Protein AF-A0A433QIW5-F1 (afdb_monomer)

Solvent-accessible surface area (backbone atoms only — not comparable to full-atom values): 11122 Å² total; per-residue (Å²): 134,86,59,74,39,80,46,74,48,77,48,78,46,79,40,66,63,69,88,74,60,61,91,51,80,45,69,56,74,77,46,62,89,44,100,64,42,34,32,30,44,41,36,16,70,38,18,78,45,80,97,18,46,68,13,21,13,42,32,43,27,59,38,60,53,83,96,44,62,66,65,42,70,72,28,38,38,36,44,36,34,30,46,78,95,46,76,80,34,78,51,73,50,76,46,61,38,35,87,91,44,29,68,54,72,34,55,67,57,41,57,35,65,61,66,61,74,63,52,56,97,82,50,44,39,32,40,31,42,36,46,32,36,76,41,73,53,83,70,79,80,54,67,71,55,56,52,51,54,52,55,52,73,74,32,78,88,76,62,77,64,73,85,76,85,68,88,51,96,63,97,56,77,76,79,73,88,68,92,61,84,75,80,87,130

Structure (mmCIF, N/CA/C/O backbone):
data_AF-A0A433QIW5-F1
#
_entry.id   AF-A0A433QIW5-F1
#
loop_
_atom_site.group_PDB
_atom_site.id
_atom_site.type_symbol
_atom_site.label_atom_id
_atom_site.label_alt_id
_atom_site.label_comp_id
_atom_site.label_asym_id
_atom_site.label_entity_id
_atom_site.label_seq_id
_atom_site.pdbx_PDB_ins_code
_atom_site.Cartn_x
_atom_site.Cartn_y
_atom_site.Cartn_z
_atom_site.occupancy
_atom_site.B_iso_or_equiv
_atom_site.auth_seq_id
_atom_site.auth_comp_id
_atom_site.auth_asym_id
_atom_site.auth_atom_id
_atom_site.pdbx_PDB_model_num
ATOM 1 N N . MET A 1 1 ? 15.401 11.370 -28.776 1.00 49.78 1 MET A N 1
ATOM 2 C CA . MET A 1 1 ? 14.412 11.552 -27.690 1.00 49.78 1 MET A CA 1
ATOM 3 C C . MET A 1 1 ? 13.787 10.184 -27.435 1.00 49.78 1 MET A C 1
ATOM 5 O O . MET A 1 1 ? 13.302 9.607 -28.396 1.00 49.78 1 MET A O 1
ATOM 9 N N . MET A 1 2 ? 13.901 9.601 -26.232 1.00 61.28 2 MET A N 1
ATOM 10 C CA . MET A 1 2 ? 13.259 8.302 -25.953 1.00 61.28 2 MET A CA 1
ATOM 11 C C . MET A 1 2 ? 11.749 8.503 -25.814 1.00 61.28 2 MET A C 1
ATOM 13 O O . MET A 1 2 ? 11.325 9.414 -25.104 1.00 61.28 2 MET A O 1
ATOM 17 N N . ALA A 1 3 ? 10.951 7.660 -26.466 1.00 77.38 3 ALA A N 1
ATOM 18 C CA . ALA A 1 3 ? 9.509 7.645 -26.261 1.00 77.38 3 ALA A CA 1
ATOM 19 C C . ALA A 1 3 ? 9.191 7.171 -24.830 1.00 77.38 3 ALA A C 1
ATOM 21 O O . ALA A 1 3 ? 9.760 6.188 -24.347 1.00 77.38 3 ALA A O 1
ATOM 22 N N . ILE A 1 4 ? 8.302 7.888 -24.143 1.00 81.31 4 ILE A N 1
ATOM 23 C CA . ILE A 1 4 ? 7.842 7.574 -22.785 1.00 81.31 4 ILE A CA 1
ATOM 24 C C . ILE A 1 4 ? 6.412 7.051 -22.889 1.00 81.31 4 ILE A C 1
ATOM 26 O O . ILE A 1 4 ? 5.586 7.649 -23.574 1.00 81.31 4 ILE A O 1
ATOM 30 N N . GLN A 1 5 ? 6.113 5.967 -22.180 1.00 85.19 5 GLN A N 1
ATOM 31 C CA . GLN A 1 5 ? 4.757 5.446 -22.018 1.00 85.19 5 GLN A CA 1
ATOM 32 C C . GLN A 1 5 ? 4.333 5.510 -20.547 1.00 85.19 5 GLN A C 1
ATOM 34 O O . GLN A 1 5 ? 5.162 5.406 -19.637 1.00 85.19 5 GLN A O 1
ATOM 39 N N . ILE A 1 6 ? 3.032 5.667 -20.312 1.00 88.44 6 ILE A N 1
ATOM 40 C CA . ILE A 1 6 ? 2.439 5.609 -18.974 1.00 88.44 6 ILE A CA 1
ATOM 41 C C . ILE A 1 6 ? 1.957 4.178 -18.743 1.00 88.44 6 ILE A C 1
ATOM 43 O O . ILE A 1 6 ? 1.159 3.656 -19.516 1.00 88.44 6 ILE A O 1
ATOM 47 N N . ALA A 1 7 ? 2.453 3.544 -17.686 1.00 90.12 7 ALA A N 1
ATOM 48 C CA . ALA A 1 7 ? 1.994 2.241 -17.226 1.00 90.12 7 ALA A CA 1
ATOM 49 C C . ALA A 1 7 ? 1.142 2.408 -15.963 1.00 90.12 7 ALA A C 1
ATOM 51 O O . ALA A 1 7 ? 1.412 3.293 -15.149 1.00 90.12 7 ALA A O 1
ATOM 52 N N . SER A 1 8 ? 0.135 1.551 -15.788 1.00 93.50 8 SER A N 1
ATOM 53 C CA . SER A 1 8 ? -0.704 1.514 -14.588 1.00 93.50 8 SER A CA 1
ATOM 54 C C . SER A 1 8 ? -0.915 0.067 -14.160 1.00 93.50 8 SER A C 1
ATOM 56 O O . SER A 1 8 ? -1.343 -0.755 -14.965 1.00 93.50 8 SER A O 1
ATOM 58 N N . ASN A 1 9 ? -0.601 -0.240 -12.904 1.00 94.88 9 ASN A N 1
ATOM 59 C CA . ASN A 1 9 ? -0.777 -1.568 -12.322 1.00 94.88 9 ASN A CA 1
ATOM 60 C C . ASN A 1 9 ? -1.669 -1.474 -11.091 1.00 94.88 9 ASN A C 1
ATOM 62 O O . ASN A 1 9 ? -1.527 -0.541 -10.301 1.00 94.88 9 ASN A O 1
ATOM 66 N N . VAL A 1 10 ? -2.553 -2.453 -10.913 1.00 96.44 10 VAL A N 1
ATOM 67 C CA . VAL A 1 10 ? -3.438 -2.553 -9.750 1.00 96.44 10 VAL A CA 1
ATOM 68 C C . VAL A 1 10 ? -3.044 -3.776 -8.936 1.00 96.44 10 VAL A C 1
ATOM 70 O O . VAL A 1 10 ? -2.899 -4.867 -9.481 1.00 96.44 10 VAL A O 1
ATOM 73 N N . PHE A 1 11 ? -2.892 -3.587 -7.632 1.00 96.94 11 PHE A N 1
ATOM 74 C CA . PHE A 1 11 ? -2.695 -4.652 -6.663 1.00 96.94 11 PHE A CA 1
ATOM 75 C C . PHE A 1 11 ? -3.833 -4.640 -5.649 1.00 96.94 11 PHE A C 1
ATOM 77 O O . PHE A 1 11 ? -4.264 -3.570 -5.218 1.00 96.94 11 PHE A O 1
ATOM 84 N N . GLU A 1 12 ? -4.293 -5.824 -5.256 1.00 96.38 12 GLU A N 1
ATOM 85 C CA . GLU A 1 12 ? -5.358 -6.009 -4.275 1.00 96.38 12 GLU A CA 1
ATOM 86 C C . GLU A 1 12 ? -4.935 -7.029 -3.212 1.00 96.38 12 GLU A C 1
ATOM 88 O O . GLU A 1 12 ? -4.373 -8.082 -3.509 1.00 96.38 12 GLU A O 1
ATOM 93 N N . TRP A 1 13 ? -5.247 -6.717 -1.960 1.00 96.31 13 TRP A N 1
ATOM 94 C CA . TRP A 1 13 ? -4.950 -7.506 -0.779 1.00 96.31 13 TRP A CA 1
ATOM 95 C C . TRP A 1 13 ? -6.222 -7.705 0.040 1.00 96.31 13 TRP A C 1
ATOM 97 O O . TRP A 1 13 ? -6.843 -6.751 0.510 1.00 96.31 13 TRP A O 1
ATOM 107 N N . LYS A 1 14 ? -6.625 -8.967 0.194 1.00 93.56 14 LYS A N 1
ATOM 108 C CA . LYS A 1 14 ? -7.850 -9.345 0.902 1.00 93.56 14 LYS A CA 1
ATOM 109 C C . LYS A 1 14 ? -7.565 -9.555 2.389 1.00 93.56 14 LYS A C 1
ATOM 111 O O . LYS A 1 14 ? -6.764 -10.415 2.748 1.00 93.56 14 LYS A O 1
ATOM 116 N N . LEU A 1 15 ? -8.273 -8.822 3.241 1.00 90.25 15 LEU A N 1
ATOM 117 C CA . LEU A 1 15 ? -8.302 -8.985 4.690 1.00 90.25 15 LEU A CA 1
ATOM 118 C C . LEU A 1 15 ? -9.636 -9.607 5.111 1.00 90.25 15 LEU A C 1
ATOM 120 O O . LEU A 1 15 ? -10.702 -9.013 4.951 1.00 90.25 15 LEU A O 1
ATOM 124 N N . LYS A 1 16 ? -9.570 -10.819 5.659 1.00 87.94 16 LYS A N 1
ATOM 125 C CA . LYS A 1 16 ? -10.724 -11.486 6.275 1.00 87.94 16 LYS A CA 1
ATOM 126 C C . LYS A 1 16 ? -10.897 -11.013 7.716 1.00 87.94 16 LYS A C 1
ATOM 128 O O . LYS A 1 16 ? -9.933 -10.562 8.331 1.00 87.94 16 LYS A O 1
ATOM 133 N N . ASP A 1 17 ? -12.119 -11.134 8.232 1.00 86.38 17 ASP A N 1
ATOM 134 C CA . ASP A 1 17 ? -12.440 -10.875 9.639 1.00 86.38 17 ASP A CA 1
ATOM 135 C C . ASP A 1 17 ? -11.948 -9.502 10.148 1.00 86.38 17 ASP A C 1
ATOM 137 O O . ASP A 1 17 ? -11.370 -9.404 11.229 1.00 86.38 17 ASP A O 1
ATOM 141 N N . PHE A 1 18 ? -12.172 -8.420 9.385 1.00 87.94 18 PHE A N 1
ATOM 142 C CA . PHE A 1 18 ? -11.684 -7.069 9.726 1.00 87.94 18 PHE A CA 1
ATOM 143 C C . PHE A 1 18 ? -12.014 -6.644 11.171 1.00 87.94 18 PHE A C 1
ATOM 145 O O . PHE A 1 18 ? -11.189 -6.034 11.851 1.00 87.94 18 PHE A O 1
ATOM 152 N N . SER A 1 19 ? -13.199 -7.012 11.667 1.00 85.12 19 SER A N 1
ATOM 153 C CA . SER A 1 19 ? -13.649 -6.720 13.033 1.00 85.12 19 SER A CA 1
ATOM 154 C C . SER A 1 19 ? -12.817 -7.397 14.129 1.00 85.12 19 SER A C 1
ATOM 156 O O . SER A 1 19 ? -12.820 -6.909 15.258 1.00 85.12 19 SER A O 1
ATOM 158 N N . LYS A 1 20 ? -12.100 -8.481 13.805 1.00 88.94 20 LYS A N 1
ATOM 159 C CA . LYS A 1 20 ? -11.245 -9.254 14.720 1.00 88.94 20 LYS A CA 1
ATOM 160 C C . LYS A 1 20 ? -9.766 -8.875 14.630 1.00 88.94 20 LYS A C 1
ATOM 162 O O . LYS A 1 20 ? -8.955 -9.458 15.346 1.00 88.94 20 LYS A O 1
ATOM 167 N N . LEU A 1 21 ? -9.388 -7.948 13.746 1.00 90.31 21 LEU A N 1
ATOM 168 C CA . LEU A 1 21 ? -8.004 -7.484 13.686 1.00 90.31 21 LEU A CA 1
ATOM 169 C C . LEU A 1 21 ? -7.622 -6.809 15.006 1.00 90.31 21 LEU A C 1
ATOM 171 O O . LEU A 1 21 ? -8.434 -6.148 15.645 1.00 90.31 21 LEU A O 1
ATOM 175 N N . GLU A 1 22 ? -6.369 -6.972 15.407 1.00 93.25 22 GLU A N 1
ATOM 176 C CA . GLU A 1 22 ? -5.815 -6.383 16.621 1.00 93.25 22 GLU A CA 1
ATOM 177 C C . GLU A 1 22 ? -5.325 -4.951 16.358 1.00 93.25 22 GLU A C 1
ATOM 179 O O . GLU A 1 22 ? -5.123 -4.530 15.214 1.00 93.25 22 GLU A O 1
ATOM 184 N N . LYS A 1 23 ? -5.059 -4.201 17.434 1.00 93.62 23 LYS A N 1
ATOM 185 C CA . LYS A 1 23 ? -4.459 -2.858 17.391 1.00 93.62 23 LYS A CA 1
ATOM 186 C C . LYS A 1 23 ? -2.959 -2.926 17.057 1.00 93.62 23 LYS A C 1
ATOM 188 O O . LYS A 1 23 ? -2.109 -2.572 17.868 1.00 93.62 23 LYS A O 1
ATOM 193 N N . LYS A 1 24 ? -2.627 -3.415 15.859 1.00 94.69 24 LYS A N 1
ATOM 194 C CA . LYS A 1 24 ? -1.257 -3.522 15.332 1.00 94.69 24 LYS A CA 1
ATOM 195 C C . LYS A 1 24 ? -1.213 -3.283 13.816 1.00 94.69 24 LYS A C 1
ATOM 197 O O . LYS A 1 24 ? -2.241 -3.424 13.155 1.00 94.69 24 LYS A O 1
ATOM 202 N N . PRO A 1 25 ? -0.049 -2.922 13.244 1.00 95.81 25 PRO A N 1
ATOM 203 C CA . PRO A 1 25 ? 0.104 -2.835 11.797 1.00 95.81 25 PRO A CA 1
ATOM 204 C C . PRO A 1 25 ? 0.065 -4.208 11.129 1.00 95.81 25 PRO A C 1
ATOM 206 O O . PRO A 1 25 ? 0.677 -5.164 11.606 1.00 95.81 25 PRO A O 1
ATOM 209 N N . TYR A 1 26 ? -0.555 -4.256 9.957 1.00 97.19 26 TYR A N 1
ATOM 210 C CA . TYR A 1 26 ? -0.552 -5.397 9.052 1.00 97.19 26 TYR A CA 1
ATOM 211 C C . TYR A 1 26 ? 0.126 -4.996 7.745 1.00 97.19 26 TYR A C 1
ATOM 213 O O . TYR A 1 26 ? -0.082 -3.890 7.242 1.00 97.19 26 TYR A O 1
ATOM 221 N N . ARG A 1 27 ? 0.936 -5.897 7.187 1.00 97.06 27 ARG A N 1
ATOM 222 C CA . ARG A 1 27 ? 1.623 -5.691 5.908 1.00 97.06 27 ARG A CA 1
ATOM 223 C C . ARG A 1 27 ? 1.199 -6.743 4.900 1.00 97.06 27 ARG A C 1
ATOM 225 O O . ARG A 1 27 ? 1.048 -7.904 5.275 1.00 97.06 27 ARG A O 1
ATOM 232 N N . SER A 1 28 ? 1.020 -6.330 3.650 1.00 97.50 28 SER A N 1
ATOM 233 C CA . SER A 1 28 ? 0.835 -7.275 2.552 1.00 97.50 28 SER A CA 1
ATOM 234 C C . SER A 1 28 ? 2.150 -7.961 2.198 1.00 97.50 28 SER A C 1
ATOM 236 O O . SER A 1 28 ? 3.236 -7.490 2.553 1.00 97.50 28 SER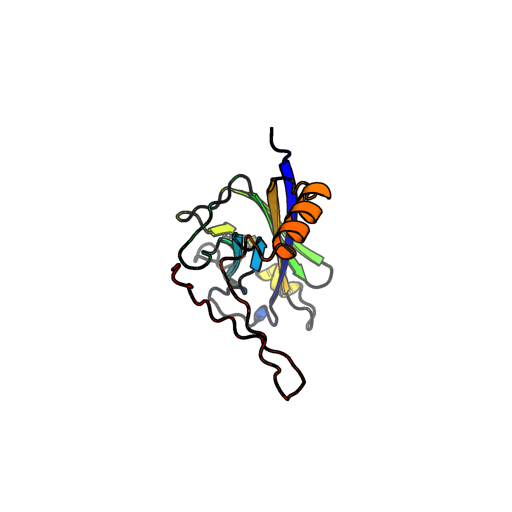 A O 1
ATOM 238 N N . ASP A 1 29 ? 2.041 -9.004 1.382 1.00 95.88 29 ASP A N 1
ATOM 239 C CA . ASP A 1 29 ? 3.171 -9.483 0.599 1.00 95.88 29 ASP A CA 1
ATOM 240 C C . ASP A 1 29 ? 3.707 -8.381 -0.320 1.00 95.88 29 ASP A C 1
ATOM 242 O O . ASP A 1 29 ? 3.033 -7.387 -0.627 1.00 95.88 29 ASP A O 1
ATOM 246 N N . THR A 1 30 ? 4.954 -8.560 -0.742 1.00 95.19 30 THR A N 1
ATOM 247 C CA . THR A 1 30 ? 5.614 -7.636 -1.660 1.00 95.19 30 THR A CA 1
ATOM 248 C C . THR A 1 30 ? 5.167 -7.911 -3.093 1.00 95.19 30 THR A C 1
ATOM 250 O O . THR A 1 30 ? 5.118 -9.061 -3.520 1.00 95.19 30 THR A O 1
ATOM 253 N N . PHE A 1 31 ? 4.886 -6.857 -3.852 1.00 94.56 31 PHE A N 1
ATOM 254 C CA . PHE A 1 31 ? 4.482 -6.935 -5.255 1.00 94.56 31 PHE A CA 1
ATOM 255 C C . PHE A 1 31 ? 5.295 -5.963 -6.109 1.00 94.56 31 PHE A C 1
ATOM 257 O O . PHE A 1 31 ? 5.783 -4.945 -5.622 1.00 94.56 31 PHE A O 1
ATOM 264 N N . GLY A 1 32 ? 5.474 -6.283 -7.389 1.00 90.88 32 GLY A N 1
ATOM 265 C CA . GLY A 1 32 ? 6.305 -5.500 -8.299 1.00 90.88 32 GLY A CA 1
ATOM 266 C C . GLY A 1 32 ? 5.495 -4.809 -9.388 1.00 90.88 32 GLY A C 1
ATOM 267 O O . GLY A 1 32 ? 4.610 -5.419 -9.975 1.00 90.88 32 GLY A O 1
ATOM 268 N N . THR A 1 33 ? 5.832 -3.560 -9.719 1.00 88.06 33 THR A N 1
ATOM 269 C CA . THR A 1 33 ? 5.417 -2.965 -11.010 1.00 88.06 33 THR A CA 1
ATOM 270 C C . THR A 1 33 ? 6.407 -3.286 -12.133 1.00 88.06 33 THR A C 1
ATOM 272 O O . THR A 1 33 ? 6.077 -3.225 -13.311 1.00 88.06 33 THR A O 1
ATOM 275 N N . THR A 1 34 ? 7.634 -3.641 -11.756 1.00 81.12 34 THR A N 1
ATOM 276 C CA . THR A 1 34 ? 8.698 -4.229 -12.586 1.00 81.12 34 THR A CA 1
ATOM 277 C C . THR A 1 34 ? 9.591 -5.049 -11.647 1.00 81.12 34 THR A C 1
ATOM 279 O O . THR A 1 34 ? 9.526 -4.827 -10.437 1.00 81.12 34 THR A O 1
ATOM 282 N N . GLU A 1 35 ? 10.523 -5.850 -12.164 1.00 70.69 35 GLU A N 1
ATOM 283 C CA . GLU A 1 35 ? 11.495 -6.598 -11.340 1.00 70.69 35 GLU A CA 1
ATOM 284 C C . GLU A 1 35 ? 12.294 -5.724 -10.351 1.00 70.69 35 GLU A C 1
ATOM 286 O O . GLU A 1 35 ? 12.728 -6.186 -9.300 1.00 70.69 35 GLU A O 1
ATOM 291 N N . LYS A 1 36 ? 12.478 -4.433 -10.655 1.00 83.06 36 LYS A N 1
ATOM 292 C CA . LYS A 1 36 ? 13.273 -3.502 -9.835 1.00 83.06 36 LYS A CA 1
ATOM 293 C C . LYS A 1 36 ? 12.458 -2.690 -8.819 1.00 83.06 36 LYS A C 1
ATOM 295 O O . LYS A 1 36 ? 13.040 -2.188 -7.861 1.00 83.06 36 LYS A O 1
ATOM 300 N N . HIS A 1 37 ? 11.143 -2.538 -9.010 1.00 88.94 37 HIS A N 1
ATOM 301 C CA . HIS A 1 37 ? 10.293 -1.687 -8.154 1.00 88.94 37 HIS A CA 1
ATOM 302 C C . HIS A 1 37 ? 9.311 -2.542 -7.406 1.00 88.94 37 HIS A C 1
ATOM 304 O O . HIS A 1 37 ? 8.265 -2.911 -7.941 1.00 88.94 37 HIS A O 1
ATOM 310 N N . LEU A 1 38 ? 9.700 -2.831 -6.175 1.00 93.56 38 LEU A N 1
ATOM 311 C CA . LEU A 1 38 ? 8.919 -3.595 -5.238 1.00 93.56 38 LEU A CA 1
ATOM 312 C C . LEU A 1 38 ? 8.142 -2.649 -4.328 1.00 93.56 38 LEU A C 1
ATOM 314 O O . LEU A 1 38 ? 8.615 -1.572 -3.960 1.00 93.56 38 LEU A O 1
ATOM 318 N N . TRP A 1 39 ? 6.949 -3.080 -3.962 1.00 95.75 39 TRP A N 1
ATOM 319 C CA . TRP A 1 39 ? 5.970 -2.335 -3.195 1.00 95.75 39 TRP A CA 1
ATOM 320 C C . TRP A 1 39 ? 5.361 -3.250 -2.142 1.00 95.75 39 TRP A C 1
ATOM 322 O O . TRP A 1 39 ? 5.325 -4.466 -2.305 1.00 95.75 39 TRP A O 1
ATOM 332 N N . GLY A 1 40 ? 4.859 -2.665 -1.068 1.00 97.12 40 GLY A N 1
ATOM 333 C CA . GLY A 1 40 ? 4.032 -3.340 -0.082 1.00 97.12 40 GLY A CA 1
ATOM 334 C C . GLY A 1 40 ? 2.960 -2.393 0.428 1.00 97.12 40 GLY A C 1
ATOM 335 O O . GLY A 1 40 ? 3.113 -1.173 0.373 1.00 97.12 40 GLY A O 1
ATOM 336 N N . LEU A 1 41 ? 1.871 -2.954 0.926 1.00 98.12 41 LEU A N 1
ATOM 337 C CA . LEU A 1 41 ? 0.832 -2.211 1.617 1.00 98.12 41 LEU A CA 1
ATOM 338 C C . LEU A 1 41 ? 1.060 -2.290 3.121 1.00 98.12 41 LEU A C 1
ATOM 340 O O . LEU A 1 41 ? 1.413 -3.348 3.642 1.00 98.12 41 LEU A O 1
ATOM 344 N N . LEU A 1 42 ? 0.817 -1.182 3.814 1.00 97.81 42 LEU A N 1
ATOM 345 C CA . LEU A 1 42 ? 0.856 -1.089 5.266 1.00 97.81 42 LEU A CA 1
ATOM 346 C C . LEU A 1 42 ? -0.474 -0.530 5.767 1.00 97.81 42 LEU A C 1
ATOM 348 O O . LEU A 1 42 ? -0.892 0.562 5.383 1.00 97.81 42 LEU A O 1
ATOM 352 N N . PHE A 1 43 ? -1.133 -1.288 6.633 1.00 97.38 43 PHE A N 1
ATOM 353 C CA . PHE A 1 43 ? -2.470 -0.991 7.117 1.00 97.38 43 PHE A CA 1
ATOM 354 C C . PHE A 1 43 ? -2.528 -1.013 8.642 1.00 97.38 43 PHE A C 1
ATOM 356 O O . PHE A 1 43 ? -2.046 -1.950 9.277 1.00 97.38 43 PHE A O 1
ATOM 363 N N . TYR A 1 44 ? -3.153 0.008 9.222 1.00 97.19 44 TYR A N 1
ATOM 364 C CA . TYR A 1 44 ? -3.410 0.113 10.653 1.00 97.19 44 TYR A CA 1
ATOM 365 C C . TYR A 1 44 ? -4.926 0.131 10.884 1.00 97.19 44 TYR A C 1
ATOM 367 O O . TYR A 1 44 ? -5.560 1.166 10.655 1.00 97.19 44 TYR A O 1
ATOM 375 N N . PRO A 1 45 ? -5.527 -0.974 11.366 1.00 94.94 45 PRO A N 1
ATOM 376 C CA . PRO A 1 45 ? -6.977 -1.071 11.557 1.00 94.94 45 PRO A CA 1
ATOM 377 C C . PRO A 1 45 ? -7.537 -0.136 12.642 1.00 94.94 45 PRO A C 1
ATOM 379 O O . PRO A 1 45 ? -8.748 0.034 12.725 1.00 94.94 45 PRO A O 1
ATOM 382 N N . TYR A 1 46 ? -6.666 0.438 13.474 1.00 95.44 46 TYR A N 1
ATOM 383 C CA . TYR A 1 46 ? -6.978 1.335 14.596 1.00 95.44 46 TYR A CA 1
ATOM 384 C C . TYR A 1 46 ? -6.110 2.602 14.546 1.00 95.44 46 TYR A C 1
ATOM 386 O O . TYR A 1 46 ? -5.718 3.135 15.583 1.00 95.44 46 TYR A O 1
ATOM 394 N N . GLY A 1 47 ? -5.722 3.024 13.343 1.00 95.75 47 GLY A N 1
ATOM 395 C CA . GLY A 1 47 ? -4.860 4.183 13.148 1.00 95.75 47 GLY A CA 1
ATOM 396 C C . GLY A 1 47 ? -3.371 3.931 13.433 1.00 95.75 47 GLY A C 1
ATOM 397 O O . GLY A 1 47 ? -2.989 3.040 14.190 1.00 95.75 47 GLY A O 1
ATOM 398 N N . GLU A 1 48 ? -2.504 4.722 12.803 1.00 94.81 48 GLU A N 1
ATOM 399 C CA . GLU A 1 48 ? -1.047 4.724 13.000 1.00 94.81 48 GLU A CA 1
ATOM 400 C C . GLU A 1 48 ? -0.680 5.316 14.369 1.00 94.81 48 GLU A C 1
ATOM 402 O O . GLU A 1 48 ? 0.280 4.892 15.011 1.00 94.81 48 GLU A O 1
ATOM 407 N N . LYS A 1 49 ? -1.454 6.308 14.817 1.00 92.38 49 LYS A N 1
ATOM 408 C CA . LYS A 1 49 ? -1.241 7.078 16.047 1.00 92.38 49 LYS A CA 1
ATOM 409 C C . LYS A 1 49 ? -2.535 7.207 16.850 1.00 92.38 49 LYS A C 1
ATOM 411 O O . LYS A 1 49 ? -3.623 7.016 16.310 1.00 92.38 49 LYS A O 1
ATOM 416 N N . ALA A 1 50 ? -2.420 7.618 18.115 1.00 83.94 50 ALA A N 1
ATOM 417 C CA . ALA A 1 50 ? -3.566 7.835 19.006 1.00 83.94 50 ALA A CA 1
ATOM 418 C C . ALA A 1 50 ? -4.615 8.802 18.415 1.00 83.94 50 ALA A C 1
ATOM 420 O O . ALA A 1 50 ? -5.808 8.535 18.466 1.00 83.94 50 ALA A O 1
ATOM 421 N N . GLU A 1 51 ? -4.171 9.872 17.749 1.00 89.19 51 GLU A N 1
ATOM 422 C CA . GLU A 1 51 ? -5.035 10.844 17.049 1.00 89.19 51 GLU A CA 1
ATOM 423 C C . GLU A 1 51 ? -5.842 10.252 15.876 1.00 89.19 51 GLU A C 1
ATOM 425 O O . GLU A 1 51 ? -6.752 10.889 15.354 1.00 89.19 51 GLU A O 1
ATOM 430 N N . SER A 1 52 ? -5.514 9.037 15.437 1.00 86.94 52 SER A N 1
ATOM 431 C CA . SER A 1 52 ? -6.181 8.329 14.340 1.00 86.94 52 SER A CA 1
ATOM 432 C C . SER A 1 52 ? -6.957 7.092 14.798 1.00 86.94 52 SER A C 1
ATOM 434 O O . SER A 1 52 ? -7.398 6.329 13.951 1.00 86.94 52 SER A O 1
ATOM 436 N N . GLU A 1 53 ? -7.155 6.885 16.104 1.00 89.19 53 GLU A N 1
ATOM 437 C CA . GLU A 1 53 ? -7.713 5.639 16.660 1.00 89.19 53 GLU A CA 1
ATOM 438 C C . GLU A 1 53 ? -9.140 5.299 16.191 1.00 89.19 53 GLU A C 1
ATOM 440 O O . GLU A 1 53 ? -9.520 4.130 16.107 1.00 89.19 53 GLU A O 1
ATOM 445 N N . THR A 1 54 ? -9.929 6.311 15.831 1.00 92.69 54 THR A N 1
ATOM 446 C CA . THR A 1 54 ? -11.287 6.143 15.287 1.00 92.69 54 THR A CA 1
ATOM 447 C C . THR A 1 54 ? -11.309 5.843 13.785 1.00 92.69 54 THR A C 1
ATOM 449 O O . THR A 1 54 ? -12.350 5.493 13.228 1.00 92.69 54 THR A O 1
ATOM 452 N N . SER A 1 55 ? -10.163 5.959 13.117 1.00 94.81 55 SER A N 1
ATOM 453 C CA . SER A 1 55 ? -9.988 5.772 11.680 1.00 94.81 55 SER A CA 1
ATOM 454 C C . SER A 1 55 ? -9.041 4.609 11.393 1.00 94.81 55 SER A C 1
ATOM 456 O O . SER A 1 55 ? -8.289 4.154 12.251 1.00 94.81 55 SER A O 1
ATOM 458 N N . VAL A 1 56 ? -9.049 4.126 10.156 1.00 95.38 56 VAL A N 1
ATOM 459 C CA . VAL A 1 56 ? -7.964 3.272 9.663 1.00 95.38 56 VAL A CA 1
ATOM 460 C C . VAL A 1 56 ? -6.885 4.133 9.020 1.00 95.38 56 VAL A C 1
ATOM 462 O O . VAL A 1 56 ? -7.193 5.127 8.356 1.00 95.38 56 VAL A O 1
ATOM 465 N N . SER A 1 57 ? -5.621 3.744 9.175 1.00 97.75 57 SER A N 1
ATOM 466 C CA . SER A 1 57 ? -4.529 4.319 8.384 1.00 97.75 57 SER A CA 1
ATOM 467 C C . SER A 1 57 ? -4.101 3.354 7.299 1.00 97.75 57 SER A C 1
ATOM 469 O O . SER A 1 57 ? -4.028 2.144 7.524 1.00 97.75 57 SER A O 1
ATOM 471 N N . TYR A 1 58 ? -3.783 3.892 6.128 1.00 97.75 58 TYR A N 1
ATOM 472 C CA . TYR A 1 58 ? -3.439 3.083 4.974 1.00 97.75 58 TYR A CA 1
ATOM 473 C C . TYR A 1 58 ? -2.334 3.738 4.153 1.00 97.75 58 TYR A C 1
ATOM 475 O O . TYR A 1 58 ? -2.425 4.908 3.774 1.00 97.75 58 TYR A O 1
ATOM 483 N N . PHE A 1 59 ? -1.279 2.968 3.900 1.00 97.75 59 PHE A N 1
ATOM 484 C CA . PHE A 1 59 ? -0.066 3.416 3.241 1.00 97.75 59 PHE A CA 1
ATOM 485 C C . PHE A 1 59 ? 0.404 2.403 2.203 1.00 97.75 59 PHE A C 1
ATOM 487 O O . PHE A 1 59 ? 0.183 1.197 2.322 1.00 97.75 59 PHE A O 1
ATOM 494 N N . ILE A 1 60 ? 1.124 2.917 1.215 1.00 97.56 60 ILE A N 1
ATOM 495 C CA . ILE A 1 60 ? 1.991 2.147 0.335 1.00 97.56 60 ILE A CA 1
ATOM 496 C C . ILE A 1 60 ? 3.446 2.400 0.730 1.00 97.56 60 ILE A C 1
ATOM 498 O O . ILE A 1 60 ? 3.838 3.521 1.062 1.00 97.56 60 ILE A O 1
ATOM 502 N N . GLU A 1 61 ? 4.252 1.350 0.678 1.00 95.94 61 GLU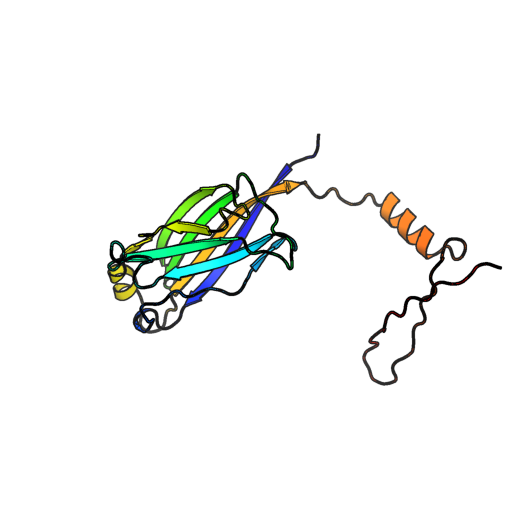 A N 1
ATOM 503 C CA . GLU A 1 61 ? 5.677 1.374 0.966 1.00 95.94 61 GLU A CA 1
ATOM 504 C C . GLU A 1 61 ? 6.454 0.850 -0.246 1.00 95.94 61 GLU A C 1
ATOM 506 O O . GLU A 1 61 ? 6.275 -0.297 -0.647 1.00 95.94 61 GLU A O 1
ATOM 511 N N . GLY A 1 62 ? 7.363 1.644 -0.804 1.00 94.31 62 GLY A N 1
ATOM 512 C CA . GLY A 1 62 ? 8.424 1.138 -1.666 1.00 94.31 62 GLY A CA 1
ATOM 513 C C . GLY A 1 62 ? 9.344 0.205 -0.875 1.00 94.31 62 GLY A C 1
ATOM 514 O O . GLY A 1 62 ? 9.691 0.475 0.280 1.00 94.31 62 GLY A O 1
ATOM 515 N N . LYS A 1 63 ? 9.757 -0.898 -1.493 1.00 92.69 63 LYS A N 1
ATOM 516 C CA . LYS A 1 63 ? 10.630 -1.914 -0.899 1.00 92.69 63 LYS A CA 1
ATOM 517 C C . LYS A 1 63 ? 11.941 -2.004 -1.670 1.00 92.69 63 LYS A C 1
ATOM 519 O O . LYS A 1 63 ? 11.988 -1.810 -2.884 1.00 92.69 63 LYS A O 1
ATOM 524 N N . ALA A 1 64 ? 13.018 -2.292 -0.945 1.00 88.50 64 ALA A N 1
ATOM 525 C CA . ALA A 1 64 ? 14.293 -2.611 -1.568 1.00 88.50 64 ALA A CA 1
ATOM 526 C C . ALA A 1 64 ? 14.210 -3.986 -2.245 1.00 88.50 64 ALA A C 1
ATOM 528 O O . ALA A 1 64 ? 13.569 -4.897 -1.722 1.00 88.50 64 ALA A O 1
ATOM 529 N N . ASN A 1 65 ? 14.878 -4.131 -3.386 1.00 86.38 65 ASN A N 1
ATOM 530 C CA . ASN A 1 65 ? 15.147 -5.424 -3.997 1.00 86.38 65 ASN A CA 1
ATOM 531 C C . ASN A 1 65 ? 16.601 -5.805 -3.672 1.00 86.38 65 ASN A C 1
ATOM 533 O O . ASN A 1 65 ? 17.548 -5.202 -4.190 1.00 86.38 65 ASN A O 1
ATOM 537 N N . GLY A 1 66 ? 16.776 -6.747 -2.741 1.00 84.31 66 GLY A N 1
ATOM 538 C CA . GLY A 1 66 ? 18.077 -7.055 -2.150 1.00 84.31 66 GL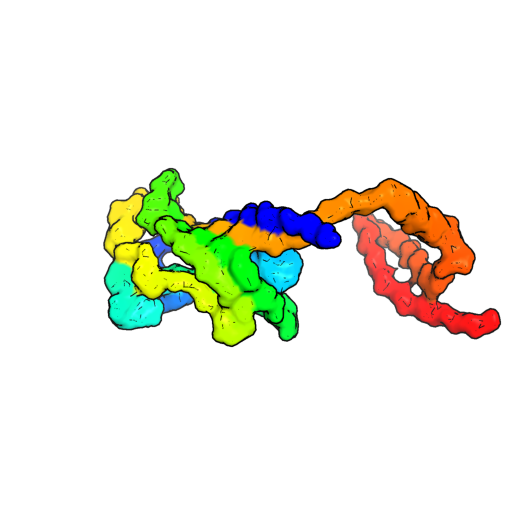Y A CA 1
ATOM 539 C C . GLY A 1 66 ? 18.693 -5.820 -1.485 1.00 84.31 66 GLY A C 1
ATOM 540 O O . GLY A 1 66 ? 18.062 -5.160 -0.660 1.00 84.31 66 GLY A O 1
ATOM 541 N N . ASN A 1 67 ? 19.917 -5.472 -1.883 1.00 85.06 67 ASN A N 1
ATOM 542 C CA . ASN A 1 67 ? 20.646 -4.323 -1.331 1.00 85.06 67 ASN A CA 1
ATOM 543 C C . ASN A 1 67 ? 20.285 -2.979 -1.989 1.00 85.06 67 ASN A C 1
ATOM 545 O O . ASN A 1 67 ? 20.787 -1.934 -1.565 1.00 85.06 67 ASN A O 1
ATOM 549 N N . PHE A 1 68 ? 19.429 -2.979 -3.015 1.00 85.75 68 PHE A N 1
ATOM 550 C CA . PHE A 1 68 ? 19.163 -1.798 -3.830 1.00 85.75 68 PHE A CA 1
ATOM 551 C C . PHE A 1 68 ? 17.736 -1.286 -3.653 1.00 85.75 68 PHE A C 1
ATOM 553 O O . PHE A 1 68 ? 16.761 -2.024 -3.772 1.00 85.75 68 PHE A O 1
ATOM 560 N N . PHE A 1 69 ? 17.614 0.021 -3.423 1.00 88.31 69 PHE A N 1
ATOM 561 C CA . PHE A 1 69 ? 16.343 0.734 -3.481 1.00 88.31 69 PHE A CA 1
ATOM 562 C C . PHE A 1 69 ? 16.350 1.650 -4.699 1.00 88.31 69 PHE A C 1
ATOM 564 O O . PHE A 1 69 ? 17.162 2.572 -4.783 1.00 88.31 69 PHE A O 1
ATOM 571 N N . TRP A 1 70 ? 15.432 1.409 -5.627 1.00 85.50 70 TRP A N 1
ATOM 572 C CA . TRP A 1 70 ? 15.300 2.210 -6.836 1.00 85.50 70 TRP A CA 1
ATOM 573 C C . TRP A 1 70 ? 14.294 3.335 -6.604 1.00 85.50 70 TRP A C 1
ATOM 575 O O . TRP A 1 70 ? 13.093 3.088 -6.502 1.00 85.50 70 TRP A O 1
ATOM 585 N N . SER A 1 71 ? 14.787 4.574 -6.526 1.00 88.06 71 SER A N 1
ATOM 586 C CA . SER A 1 71 ? 13.925 5.751 -6.381 1.00 88.06 71 SER A CA 1
ATOM 587 C C . SER A 1 71 ? 12.968 5.888 -7.562 1.00 88.06 71 SER A C 1
ATOM 589 O O . SER A 1 71 ? 13.325 5.612 -8.710 1.00 88.06 71 SER A O 1
ATOM 591 N N . ARG A 1 72 ? 11.744 6.332 -7.293 1.00 85.38 72 ARG A N 1
ATOM 592 C CA . ARG A 1 72 ? 10.687 6.489 -8.294 1.00 85.38 72 ARG A CA 1
ATOM 593 C C . ARG A 1 72 ? 10.065 7.864 -8.167 1.00 85.38 72 ARG A C 1
ATOM 595 O O . ARG A 1 72 ? 9.444 8.166 -7.157 1.00 85.38 72 ARG A O 1
ATOM 602 N N . GLU A 1 73 ? 10.253 8.683 -9.189 1.00 88.75 73 GLU A N 1
ATOM 603 C CA . GLU A 1 73 ? 9.717 10.040 -9.255 1.00 88.75 73 GLU A CA 1
ATOM 604 C C . GLU A 1 73 ? 8.393 10.066 -10.014 1.00 88.75 73 GLU A C 1
ATOM 606 O O . GLU A 1 73 ? 8.167 9.230 -10.891 1.00 88.75 73 GLU A O 1
ATOM 611 N N . LYS A 1 74 ? 7.547 11.056 -9.703 1.00 88.62 74 LYS A N 1
ATOM 612 C CA . LYS A 1 74 ? 6.293 11.330 -10.428 1.00 88.62 74 LYS A CA 1
ATOM 613 C C . LYS A 1 74 ? 5.380 10.100 -10.527 1.00 88.62 74 LYS A C 1
ATOM 615 O O . LYS A 1 74 ? 4.851 9.789 -11.593 1.00 88.62 74 LYS A O 1
ATOM 620 N N . VAL A 1 75 ? 5.227 9.389 -9.412 1.00 93.31 75 VAL A N 1
ATOM 621 C CA . VAL A 1 75 ? 4.297 8.264 -9.298 1.00 93.31 75 VAL A CA 1
ATOM 622 C C . VAL A 1 75 ? 2.956 8.800 -8.821 1.00 93.31 75 VAL A C 1
ATOM 624 O O . VAL A 1 75 ? 2.892 9.451 -7.777 1.00 93.31 75 VAL A O 1
ATOM 627 N N . GLU A 1 76 ? 1.891 8.503 -9.558 1.00 96.69 76 GLU A N 1
ATOM 628 C CA . GLU A 1 76 ? 0.527 8.671 -9.064 1.00 96.69 76 GLU A CA 1
ATOM 629 C C . GLU A 1 76 ? 0.106 7.366 -8.386 1.00 96.69 76 GLU A C 1
ATOM 631 O O . GLU A 1 76 ? 0.193 6.284 -8.971 1.00 96.69 76 GLU A O 1
ATOM 636 N N . VAL A 1 77 ? -0.348 7.467 -7.142 1.00 97.25 77 VAL A N 1
ATOM 637 C CA . VAL A 1 77 ? -0.880 6.344 -6.378 1.00 97.25 77 VAL A CA 1
ATOM 638 C C . VAL A 1 77 ? -2.334 6.626 -6.044 1.00 97.25 77 VAL A C 1
ATOM 640 O O . VAL A 1 77 ? -2.666 7.674 -5.494 1.00 97.25 77 VAL A O 1
ATOM 643 N N . ARG A 1 78 ? -3.198 5.654 -6.321 1.00 98.00 78 ARG A N 1
ATOM 644 C CA . ARG A 1 78 ? -4.564 5.589 -5.804 1.00 98.00 78 ARG A CA 1
ATOM 645 C C . ARG A 1 78 ? -4.643 4.460 -4.790 1.00 98.00 78 ARG A C 1
ATOM 647 O O . ARG A 1 78 ? -4.453 3.304 -5.159 1.00 98.00 78 ARG A O 1
ATOM 654 N N . LEU A 1 79 ? -4.941 4.787 -3.542 1.00 98.38 79 LEU A N 1
ATOM 655 C CA . LEU A 1 79 ? -5.261 3.813 -2.504 1.00 98.38 79 LEU A CA 1
ATOM 656 C C . LEU A 1 79 ? -6.776 3.700 -2.389 1.00 98.38 79 LEU A C 1
ATOM 658 O O . LEU A 1 79 ? -7.466 4.717 -2.358 1.00 98.38 79 LEU A O 1
ATOM 662 N N . PHE A 1 80 ? -7.292 2.478 -2.312 1.00 97.12 80 PHE A N 1
ATOM 663 C CA . PHE A 1 80 ? -8.723 2.234 -2.184 1.00 97.12 80 PHE A CA 1
ATOM 664 C C . PHE A 1 80 ? -9.036 1.057 -1.261 1.00 97.12 80 PHE A C 1
ATOM 666 O O . PHE A 1 80 ? -8.224 0.152 -1.074 1.00 97.12 80 PHE A O 1
ATOM 673 N N . ILE A 1 81 ? -10.240 1.069 -0.696 1.00 94.75 81 ILE A N 1
ATOM 674 C CA . ILE A 1 81 ? -10.799 -0.019 0.104 1.00 94.75 81 ILE A CA 1
ATOM 675 C C . ILE A 1 81 ? -12.168 -0.378 -0.470 1.00 94.75 81 ILE A C 1
ATOM 677 O O . ILE A 1 81 ? -13.027 0.494 -0.619 1.00 94.75 81 ILE A O 1
ATOM 681 N N . LYS A 1 82 ? -12.379 -1.660 -0.769 1.00 91.94 82 LYS A N 1
ATOM 682 C CA . LYS A 1 82 ? -13.655 -2.217 -1.229 1.00 91.94 82 LYS A CA 1
ATOM 683 C C . LYS A 1 82 ? -14.188 -3.244 -0.234 1.00 91.94 82 LYS A C 1
ATOM 685 O O . LYS A 1 82 ? -13.416 -3.941 0.421 1.00 91.94 82 LYS A O 1
ATOM 690 N N . CYS A 1 83 ? -15.505 -3.371 -0.175 1.00 86.94 83 CYS A N 1
ATOM 691 C CA . CYS A 1 83 ? -16.209 -4.483 0.456 1.00 86.94 83 CYS A CA 1
ATOM 692 C C . CYS A 1 83 ? -17.283 -4.955 -0.526 1.00 86.94 83 CYS A C 1
ATOM 694 O O . CYS A 1 83 ? -18.116 -4.151 -0.955 1.00 86.94 83 CYS A O 1
ATOM 696 N N . GLY A 1 84 ? -17.197 -6.215 -0.954 1.00 82.56 84 GLY A N 1
ATOM 697 C CA . GLY A 1 84 ? -18.013 -6.726 -2.055 1.00 82.56 84 GLY A CA 1
ATOM 698 C C . GLY A 1 84 ? -17.830 -5.889 -3.321 1.00 82.56 84 GLY A C 1
ATOM 699 O O . GLY A 1 84 ? -16.712 -5.688 -3.800 1.00 82.56 84 GLY A O 1
ATOM 700 N N . THR A 1 85 ? -18.932 -5.363 -3.852 1.00 81.62 85 THR A N 1
ATOM 701 C CA . THR A 1 85 ? -18.941 -4.492 -5.041 1.00 81.62 85 THR A CA 1
ATOM 702 C C . THR A 1 85 ? -18.813 -3.002 -4.716 1.00 81.62 85 THR A C 1
ATOM 704 O O . THR A 1 85 ? -18.712 -2.183 -5.630 1.00 81.62 85 THR A O 1
ATOM 707 N N . SER A 1 86 ? -18.826 -2.630 -3.433 1.00 84.69 86 SER A N 1
ATOM 708 C CA . SER A 1 86 ? -18.845 -1.235 -2.989 1.00 84.69 86 SER A CA 1
ATOM 709 C C . SER A 1 86 ? -17.440 -0.731 -2.661 1.00 84.69 86 SER A C 1
ATOM 711 O O . SER A 1 86 ? -16.693 -1.376 -1.925 1.00 84.69 86 SER A O 1
ATOM 713 N N . THR A 1 87 ? -17.094 0.461 -3.150 1.00 90.12 87 THR A N 1
ATOM 714 C CA . THR A 1 87 ? -15.880 1.187 -2.743 1.00 90.12 87 THR A CA 1
ATOM 715 C C . THR A 1 87 ? -16.207 2.057 -1.534 1.00 90.12 87 THR A C 1
ATOM 717 O O . THR A 1 87 ? -17.107 2.889 -1.606 1.00 90.12 87 THR A O 1
ATOM 720 N N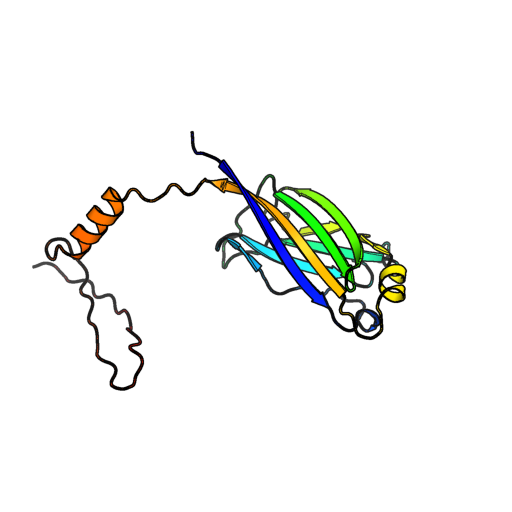 . ILE A 1 88 ? -15.493 1.854 -0.427 1.00 87.69 88 ILE A N 1
ATOM 721 C CA . ILE A 1 88 ? -15.721 2.560 0.845 1.00 87.69 88 ILE A CA 1
ATOM 722 C C . ILE A 1 88 ? -14.778 3.756 0.977 1.00 87.69 88 ILE A C 1
ATOM 724 O O . ILE A 1 88 ? -15.185 4.816 1.435 1.00 87.69 88 ILE A O 1
ATOM 728 N N . GLY A 1 89 ? -13.530 3.603 0.532 1.00 90.62 89 GLY A N 1
ATOM 729 C CA . GLY A 1 89 ? -12.551 4.684 0.514 1.00 90.62 89 GLY A CA 1
ATOM 730 C C . GLY A 1 89 ? -11.743 4.660 -0.772 1.00 90.62 89 GLY A C 1
ATOM 731 O O . GLY A 1 89 ? -11.413 3.588 -1.278 1.00 90.62 89 GLY A O 1
ATOM 732 N N . ASP A 1 90 ? -11.438 5.839 -1.300 1.00 96.12 90 ASP A N 1
ATOM 733 C CA . ASP A 1 90 ? -10.712 6.018 -2.553 1.00 96.12 90 ASP A CA 1
ATOM 734 C C . ASP A 1 90 ? -10.019 7.377 -2.543 1.00 96.12 90 ASP A C 1
ATOM 736 O O . ASP A 1 90 ? -10.673 8.415 -2.593 1.00 96.12 90 ASP A O 1
ATOM 740 N N . ASN A 1 91 ? -8.693 7.368 -2.444 1.00 97.31 91 ASN A N 1
ATOM 741 C CA . ASN A 1 91 ? -7.904 8.588 -2.419 1.00 97.31 91 ASN A CA 1
ATOM 742 C C . ASN A 1 91 ? -6.681 8.466 -3.322 1.00 97.31 91 ASN A C 1
ATOM 744 O O . ASN A 1 91 ? -6.029 7.421 -3.392 1.00 97.31 91 ASN A O 1
ATOM 748 N N . LYS A 1 92 ? -6.348 9.575 -3.983 1.00 97.06 92 LYS A N 1
ATOM 749 C CA . LYS A 1 92 ? -5.221 9.684 -4.909 1.00 97.06 92 LYS A CA 1
ATOM 750 C C . LYS A 1 92 ? -4.208 10.708 -4.431 1.00 97.06 92 LYS A C 1
ATOM 752 O O . LYS A 1 92 ? -4.578 11.761 -3.917 1.00 97.06 92 LYS A O 1
ATOM 757 N N . PHE A 1 93 ? -2.937 10.427 -4.677 1.00 96.38 93 PHE A N 1
ATOM 758 C CA . PHE A 1 93 ? -1.848 11.367 -4.454 1.00 96.38 93 PHE A CA 1
ATOM 759 C C . PHE A 1 93 ? -0.706 11.145 -5.441 1.00 96.38 93 PHE A C 1
ATOM 761 O O . PHE A 1 93 ? -0.507 10.053 -5.967 1.00 96.38 93 PHE A O 1
ATOM 768 N N . ASN A 1 94 ? 0.070 12.204 -5.657 1.00 95.50 94 ASN A N 1
ATOM 769 C CA . ASN A 1 94 ? 1.301 12.167 -6.432 1.00 95.50 94 ASN A CA 1
ATOM 770 C C . ASN A 1 94 ? 2.492 12.235 -5.485 1.00 95.50 94 ASN A C 1
ATOM 772 O O . ASN A 1 94 ? 2.506 13.050 -4.560 1.00 95.50 9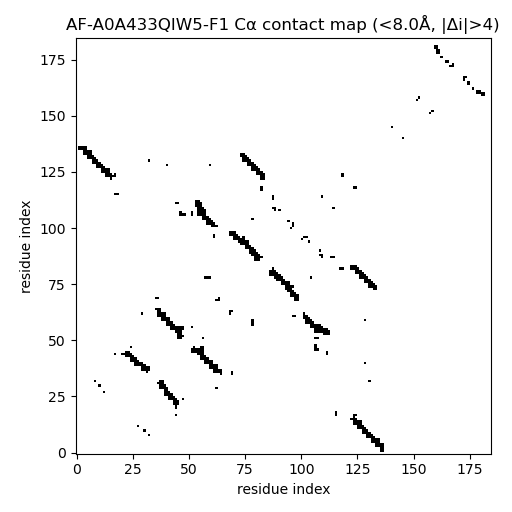4 ASN A O 1
ATOM 776 N N . CYS A 1 95 ? 3.502 11.403 -5.710 1.00 92.62 95 CYS A N 1
ATOM 777 C CA . CYS A 1 95 ? 4.689 11.409 -4.869 1.00 92.62 95 CYS A CA 1
ATOM 778 C C . CYS A 1 95 ? 5.939 10.887 -5.574 1.00 92.62 95 CYS A C 1
ATOM 780 O O . CYS A 1 95 ? 5.893 10.218 -6.609 1.00 92.62 95 CYS A O 1
ATOM 782 N N . THR A 1 96 ? 7.071 11.172 -4.937 1.00 92.50 96 THR A N 1
ATOM 783 C CA . THR A 1 96 ? 8.357 10.550 -5.223 1.00 92.50 96 THR A CA 1
ATOM 784 C C . THR A 1 96 ? 8.709 9.613 -4.074 1.00 92.50 96 THR A C 1
ATOM 786 O O . THR A 1 96 ? 8.673 10.015 -2.913 1.00 92.50 96 THR A O 1
ATOM 789 N N . PHE A 1 97 ? 9.065 8.375 -4.400 1.00 91.81 97 PHE A N 1
ATOM 790 C CA . PHE A 1 97 ? 9.573 7.392 -3.453 1.00 91.81 97 PHE A CA 1
ATOM 791 C C . PHE A 1 97 ? 11.093 7.380 -3.502 1.00 91.81 97 PHE A C 1
ATOM 793 O O . PHE A 1 97 ? 11.692 7.136 -4.550 1.00 91.81 97 PHE A O 1
ATOM 800 N N . THR A 1 98 ? 11.724 7.615 -2.358 1.00 92.19 98 THR A N 1
ATOM 801 C CA . THR A 1 98 ? 13.179 7.514 -2.192 1.00 92.19 98 THR A CA 1
ATOM 802 C C . THR A 1 98 ? 13.496 6.555 -1.054 1.00 92.19 98 THR A C 1
ATOM 804 O O . THR A 1 98 ? 12.617 6.189 -0.280 1.00 92.19 98 THR A O 1
ATOM 807 N N . LYS A 1 99 ? 14.767 6.174 -0.890 1.00 87.81 99 LYS A N 1
ATOM 808 C CA . LYS A 1 99 ? 15.174 5.324 0.241 1.00 87.81 99 LYS A CA 1
ATOM 809 C C . LYS A 1 99 ? 14.819 5.940 1.606 1.00 87.81 99 LYS A C 1
ATOM 811 O O . LYS A 1 99 ? 14.521 5.203 2.538 1.00 87.81 99 LYS A O 1
ATOM 816 N N . LYS A 1 100 ? 14.867 7.273 1.728 1.00 87.62 100 LYS A N 1
ATOM 817 C CA . LYS A 1 100 ? 14.507 7.999 2.961 1.00 87.62 100 LYS A CA 1
ATOM 818 C C . LYS A 1 100 ? 12.995 8.150 3.123 1.00 87.62 100 LYS A C 1
ATOM 820 O O . LYS A 1 100 ? 12.498 8.199 4.239 1.00 87.62 100 LYS A O 1
ATOM 825 N N . GLU A 1 101 ? 12.283 8.224 2.005 1.00 88.44 101 GLU A N 1
ATOM 826 C CA . GLU A 1 101 ? 10.843 8.453 1.942 1.00 88.44 101 GLU A CA 1
ATOM 827 C C . GLU A 1 101 ? 10.180 7.310 1.177 1.00 88.44 101 GLU A C 1
ATOM 829 O O . GLU A 1 101 ? 9.673 7.476 0.066 1.00 88.44 101 GLU A O 1
ATOM 834 N N . SER A 1 102 ? 10.263 6.114 1.753 1.00 90.75 102 SER A N 1
ATOM 835 C CA . SER A 1 102 ? 9.756 4.902 1.120 1.00 90.75 102 SER A CA 1
ATOM 836 C C . SER A 1 102 ? 8.266 4.686 1.374 1.00 90.75 102 SER A C 1
ATOM 838 O O . SER A 1 102 ? 7.652 3.945 0.624 1.00 90.75 102 SER A O 1
ATOM 840 N N . GLY A 1 103 ? 7.662 5.329 2.379 1.00 93.81 103 GLY A N 1
ATOM 841 C CA . GLY A 1 103 ? 6.247 5.173 2.732 1.00 93.81 103 GLY A CA 1
ATOM 842 C C . GLY A 1 103 ? 5.422 6.440 2.506 1.00 93.81 103 GLY A C 1
ATOM 843 O O . GLY A 1 103 ? 5.824 7.527 2.932 1.00 93.81 103 GLY A O 1
ATOM 844 N N . ARG A 1 104 ? 4.253 6.308 1.867 1.00 96.38 104 ARG A N 1
ATOM 845 C CA . ARG A 1 104 ? 3.278 7.395 1.654 1.00 96.38 104 ARG A CA 1
ATOM 846 C C . ARG A 1 104 ? 1.843 6.876 1.755 1.00 96.38 104 ARG A C 1
ATOM 848 O O . ARG A 1 104 ? 1.565 5.732 1.414 1.00 96.38 104 ARG A O 1
ATOM 855 N N . GLY A 1 105 ? 0.931 7.712 2.240 1.00 96.50 105 GLY A N 1
ATOM 856 C CA . GLY A 1 105 ? -0.465 7.340 2.463 1.00 96.50 105 GLY A CA 1
ATOM 857 C C . GLY A 1 105 ? -1.160 8.267 3.449 1.00 96.50 105 GLY A C 1
ATOM 858 O O . GLY A 1 105 ? -0.731 9.405 3.645 1.00 96.50 105 GLY A O 1
ATOM 859 N N . TYR A 1 106 ? -2.216 7.767 4.082 1.00 96.56 106 TYR A N 1
ATOM 860 C CA . TYR A 1 106 ? -3.113 8.559 4.916 1.00 96.56 106 TYR A CA 1
ATOM 861 C C . TYR A 1 106 ? -3.201 7.981 6.325 1.00 96.56 106 TYR A C 1
ATOM 863 O O . TYR A 1 106 ? -3.538 6.811 6.514 1.00 96.56 106 TYR A O 1
ATOM 871 N N . ARG A 1 107 ? -2.965 8.833 7.327 1.00 95.81 107 ARG A N 1
ATOM 872 C CA . ARG A 1 107 ? -3.167 8.493 8.746 1.00 95.81 107 ARG A CA 1
ATOM 873 C C . ARG A 1 107 ? -4.640 8.316 9.103 1.00 95.81 107 ARG A C 1
ATOM 875 O O . ARG A 1 107 ? -4.967 7.518 9.967 1.00 95.81 107 ARG A O 1
ATOM 882 N N . GLN A 1 108 ? -5.529 9.033 8.434 1.00 95.88 108 GLN A N 1
ATOM 883 C CA . GLN A 1 108 ? -6.972 8.911 8.608 1.00 95.88 108 GLN A CA 1
ATOM 884 C C . GLN A 1 108 ? -7.576 8.687 7.221 1.00 95.88 108 GLN A C 1
ATOM 886 O O . GLN A 1 108 ? -7.996 9.627 6.559 1.00 95.88 108 GLN A O 1
ATOM 891 N N . PHE A 1 109 ? -7.495 7.449 6.728 1.00 96.00 109 PHE A N 1
ATOM 892 C CA . PHE A 1 109 ? -7.925 7.107 5.370 1.00 96.00 109 PHE A CA 1
ATOM 893 C C . PHE A 1 109 ? -9.449 6.984 5.261 1.00 96.00 109 PHE A C 1
ATOM 895 O O . PHE A 1 109 ? -10.045 7.488 4.316 1.00 96.00 109 PHE A O 1
ATOM 902 N N . SER A 1 110 ? -10.067 6.299 6.224 1.00 93.69 110 SER A N 1
ATOM 903 C CA . SER A 1 110 ? -11.516 6.080 6.306 1.00 93.69 110 SER A CA 1
ATOM 904 C C . SER A 1 110 ? -11.908 5.883 7.763 1.00 93.69 110 SER A C 1
ATOM 906 O O . SER A 1 110 ? -11.096 5.401 8.562 1.00 93.69 110 SER A O 1
ATOM 908 N N . GLN A 1 111 ? -13.152 6.207 8.116 1.00 93.25 111 GLN A N 1
ATOM 909 C CA . GLN A 1 111 ? -13.645 5.935 9.462 1.00 93.25 111 GLN A CA 1
ATOM 910 C C . GLN A 1 111 ? -13.728 4.429 9.700 1.00 93.25 111 GLN A C 1
ATOM 912 O O . GLN A 1 111 ? -14.244 3.671 8.877 1.00 93.25 111 GLN A O 1
ATOM 917 N N . ARG A 1 112 ? -13.240 3.980 10.858 1.00 91.38 112 ARG A N 1
ATOM 918 C CA . ARG A 1 112 ? -13.241 2.555 11.199 1.00 91.38 112 ARG A CA 1
ATOM 919 C C . ARG A 1 112 ? -14.670 2.026 11.346 1.00 91.38 112 ARG A C 1
ATOM 921 O O . ARG A 1 112 ? -14.954 0.913 10.922 1.00 91.38 112 ARG A O 1
ATOM 928 N N . ALA A 1 113 ? -15.572 2.831 11.909 1.00 89.06 113 ALA A N 1
ATOM 929 C CA . ALA A 1 113 ? -16.975 2.464 12.108 1.00 89.06 113 ALA A CA 1
ATOM 930 C C . ALA A 1 113 ? -17.709 2.161 10.788 1.00 89.06 113 ALA A C 1
ATOM 932 O O . ALA A 1 113 ? -18.496 1.220 10.732 1.00 89.06 113 ALA A O 1
ATOM 933 N N . GLU A 1 114 ? -17.409 2.899 9.714 1.00 86.75 114 GLU A N 1
ATOM 934 C CA . GLU A 1 114 ? -17.979 2.663 8.379 1.00 86.75 114 GLU A CA 1
ATOM 935 C C . GLU A 1 114 ? -17.533 1.316 7.802 1.00 86.75 114 GLU A C 1
ATOM 937 O O . GLU A 1 114 ? -18.317 0.607 7.179 1.00 86.75 114 GLU A O 1
ATOM 942 N N . LEU A 1 115 ? -16.289 0.917 8.065 1.00 85.69 115 LEU A N 1
ATOM 943 C CA . LEU A 1 115 ? -15.747 -0.368 7.622 1.00 85.69 115 LEU A CA 1
ATOM 944 C C . LEU A 1 115 ? -16.285 -1.561 8.423 1.00 85.69 115 LEU A C 1
ATOM 946 O O . LEU A 1 115 ? -16.159 -2.691 7.966 1.00 85.69 115 LEU A O 1
ATOM 950 N N . ILE A 1 116 ? -16.869 -1.333 9.604 1.00 83.75 116 ILE A N 1
ATOM 951 C CA . ILE A 1 116 ? -17.492 -2.375 10.443 1.00 83.75 116 ILE A CA 1
ATOM 952 C C . ILE A 1 116 ? -18.989 -2.500 10.175 1.00 83.75 116 ILE A C 1
ATOM 954 O O . ILE A 1 116 ? -19.544 -3.574 10.372 1.00 83.75 116 ILE A O 1
ATOM 958 N N . SER A 1 117 ? -19.652 -1.423 9.751 1.00 79.06 117 SER A N 1
ATOM 959 C CA . SER A 1 117 ? -21.090 -1.437 9.461 1.00 79.06 117 SER A CA 1
ATOM 960 C C . SER A 1 117 ? -21.425 -1.957 8.060 1.00 79.06 117 SER A C 1
ATOM 962 O O . SER A 1 117 ? -22.561 -2.347 7.808 1.00 79.06 117 SER A O 1
ATOM 964 N N . LYS A 1 118 ? -20.446 -1.957 7.148 1.00 70.19 118 LYS A N 1
ATOM 965 C CA . LYS A 1 118 ? -20.568 -2.413 5.754 1.00 70.19 118 LYS A CA 1
ATOM 966 C C . LYS A 1 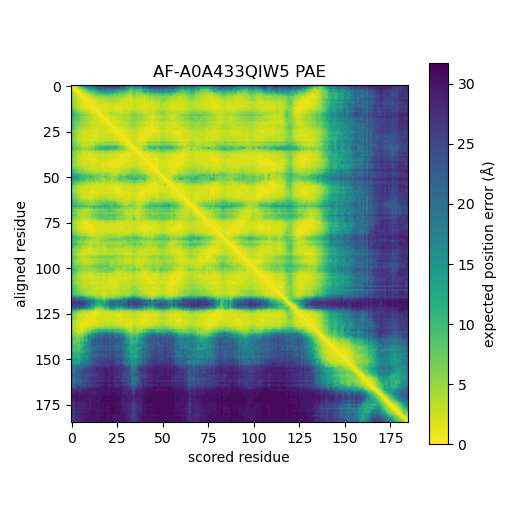118 ? -20.309 -3.901 5.452 1.00 70.19 118 LYS A C 1
ATOM 968 O O . LYS A 1 118 ? -20.850 -4.345 4.441 1.00 70.19 118 LYS A O 1
ATOM 973 N N . PRO A 1 119 ? -19.508 -4.671 6.211 1.00 62.69 119 PRO A N 1
ATOM 974 C CA . PRO A 1 119 ? -19.262 -6.060 5.886 1.00 62.69 119 PRO A CA 1
ATOM 975 C C . PRO A 1 119 ? -20.531 -6.866 6.156 1.00 62.69 119 PRO A C 1
ATOM 977 O O . PRO A 1 119 ? -20.940 -7.058 7.301 1.00 62.69 119 PRO A O 1
ATOM 980 N N . ASN A 1 120 ? -21.144 -7.360 5.078 1.00 57.25 120 ASN A N 1
ATOM 981 C CA . ASN A 1 120 ? -21.958 -8.563 5.161 1.00 57.25 120 ASN A CA 1
ATOM 982 C C . ASN A 1 120 ? -21.061 -9.693 5.679 1.00 57.25 120 ASN A C 1
ATOM 984 O O . ASN A 1 120 ? -19.875 -9.737 5.356 1.00 57.25 120 ASN A O 1
ATOM 988 N N . VAL A 1 121 ? -21.634 -10.583 6.484 1.00 53.03 121 VAL A N 1
ATOM 989 C CA . VAL A 1 121 ? -20.951 -11.543 7.375 1.00 53.03 121 VAL A CA 1
ATOM 990 C C . VAL A 1 121 ? -19.889 -12.436 6.688 1.00 53.03 121 VAL A C 1
ATOM 992 O O . VAL A 1 121 ? -19.037 -12.979 7.384 1.00 53.03 121 VAL A O 1
ATOM 995 N N . ASP A 1 122 ? -19.843 -12.488 5.350 1.00 57.25 122 ASP A N 1
ATOM 996 C CA . ASP A 1 122 ? -18.896 -13.287 4.555 1.00 57.25 122 ASP A CA 1
ATOM 997 C C . ASP A 1 122 ? -17.968 -12.496 3.601 1.00 57.25 122 ASP A C 1
ATOM 999 O O . ASP A 1 122 ? -17.102 -13.088 2.949 1.00 57.25 122 ASP A O 1
ATOM 1003 N N . GLU A 1 123 ? -18.097 -11.169 3.485 1.00 69.50 123 GLU A N 1
ATOM 1004 C CA . GLU A 1 123 ? -17.302 -10.396 2.520 1.00 69.50 123 GLU A CA 1
ATOM 1005 C C . GLU A 1 123 ? -15.992 -9.874 3.126 1.00 69.50 123 GLU A C 1
ATOM 1007 O O . GLU A 1 123 ? -15.967 -9.048 4.039 1.00 69.50 123 GLU A O 1
ATOM 1012 N N . ALA A 1 124 ? -14.865 -10.354 2.592 1.00 84.31 124 ALA A N 1
ATOM 1013 C CA . ALA A 1 124 ? -13.539 -9.870 2.962 1.00 84.31 124 ALA A CA 1
ATOM 1014 C C . ALA A 1 124 ? -13.332 -8.416 2.508 1.00 84.31 124 ALA A C 1
ATOM 1016 O O . ALA A 1 124 ? -13.693 -8.042 1.389 1.00 84.31 124 ALA A O 1
ATOM 1017 N N . LEU A 1 125 ? -12.665 -7.622 3.346 1.00 90.56 125 LEU A N 1
ATOM 1018 C CA . LEU A 1 125 ? -12.251 -6.271 2.995 1.00 90.56 125 LEU A CA 1
ATOM 1019 C C . LEU A 1 125 ? -11.107 -6.348 1.979 1.00 90.56 125 LEU A C 1
ATOM 1021 O O . LEU A 1 125 ? -10.117 -7.040 2.211 1.00 90.56 125 LEU A O 1
ATOM 1025 N N . VAL A 1 126 ? -11.215 -5.646 0.857 1.00 94.00 126 VAL A N 1
ATOM 1026 C CA . VAL A 1 126 ? -10.184 -5.630 -0.188 1.00 94.00 126 VAL A CA 1
ATOM 1027 C C . VAL A 1 126 ? -9.489 -4.280 -0.184 1.00 94.00 126 VAL A C 1
ATOM 1029 O O . VAL A 1 126 ? -10.080 -3.263 -0.540 1.00 94.00 126 VAL A O 1
ATOM 1032 N N . LEU A 1 127 ? -8.223 -4.271 0.212 1.00 96.12 127 LEU A N 1
ATOM 1033 C CA . LEU A 1 127 ? -7.359 -3.100 0.164 1.00 96.12 127 LEU A CA 1
ATOM 1034 C C . LEU A 1 127 ? -6.620 -3.122 -1.160 1.00 96.12 127 LEU A C 1
ATOM 1036 O O . LEU A 1 127 ? -6.044 -4.147 -1.511 1.00 96.12 127 LEU A O 1
ATOM 1040 N N . GLY A 1 128 ? -6.594 -2.018 -1.889 1.00 97.00 128 GLY A N 1
ATOM 1041 C CA . GLY A 1 128 ? -5.881 -1.975 -3.151 1.00 97.00 128 GLY A CA 1
ATOM 1042 C C . GLY A 1 128 ? -5.105 -0.698 -3.382 1.00 97.00 128 GLY A C 1
ATOM 1043 O O . GLY A 1 128 ? -5.422 0.375 -2.866 1.00 97.00 128 GLY A O 1
ATOM 1044 N N . ALA A 1 129 ? -4.068 -0.846 -4.197 1.00 97.88 129 ALA A N 1
ATOM 1045 C CA . ALA A 1 129 ? -3.268 0.247 -4.703 1.00 97.88 129 ALA A CA 1
ATOM 1046 C C . ALA A 1 129 ? -3.198 0.158 -6.222 1.00 97.88 129 ALA A C 1
ATOM 1048 O O . ALA A 1 129 ? -2.813 -0.867 -6.780 1.00 97.88 129 ALA A O 1
ATOM 1049 N N . GLN A 1 130 ? -3.537 1.254 -6.886 1.00 97.75 130 GLN A N 1
ATOM 1050 C CA . GLN A 1 130 ? -3.230 1.456 -8.291 1.00 97.75 130 GLN A CA 1
ATOM 1051 C C . GLN A 1 130 ? -2.040 2.406 -8.391 1.00 97.75 130 GLN A C 1
ATOM 1053 O O . GLN A 1 130 ? -2.068 3.504 -7.838 1.00 97.75 130 GLN A O 1
ATOM 1058 N N . ILE A 1 131 ? -0.995 1.966 -9.084 1.00 96.31 131 ILE A N 1
ATOM 1059 C CA . ILE A 1 131 ? 0.269 2.682 -9.235 1.00 96.31 131 ILE A CA 1
ATOM 1060 C C . ILE A 1 131 ? 0.436 3.026 -10.706 1.00 96.31 131 ILE A C 1
ATOM 1062 O O . ILE A 1 131 ? 0.584 2.132 -11.542 1.00 96.31 131 ILE A O 1
ATOM 1066 N N . THR A 1 132 ? 0.451 4.319 -11.006 1.00 95.50 132 THR A N 1
ATOM 1067 C CA . THR A 1 132 ? 0.639 4.851 -12.353 1.00 95.50 132 THR A CA 1
ATOM 1068 C C . THR A 1 132 ? 1.988 5.560 -12.433 1.00 95.50 132 THR A C 1
ATOM 1070 O O . THR A 1 132 ? 2.312 6.408 -11.602 1.00 95.50 132 THR A O 1
ATOM 1073 N N . TYR A 1 133 ? 2.808 5.187 -13.414 1.00 91.75 133 TYR A N 1
ATOM 1074 C CA . TYR A 1 133 ? 4.185 5.665 -13.541 1.00 91.75 133 TYR A CA 1
ATOM 1075 C C . TYR A 1 133 ? 4.637 5.718 -14.999 1.00 91.75 133 TYR A C 1
ATOM 1077 O O . TYR A 1 133 ? 4.118 5.022 -15.873 1.00 91.75 133 TYR A O 1
ATOM 1085 N N . GLN A 1 134 ? 5.646 6.545 -15.253 1.00 88.38 134 GLN A N 1
ATOM 1086 C CA . GLN A 1 134 ? 6.293 6.637 -16.556 1.00 88.38 134 GLN A CA 1
ATOM 1087 C C . GLN A 1 134 ? 7.360 5.550 -16.693 1.00 88.38 134 GLN A C 1
ATOM 1089 O O . GLN A 1 134 ? 8.181 5.351 -15.795 1.00 88.38 134 GLN A O 1
ATOM 1094 N N . ARG A 1 135 ? 7.377 4.865 -17.837 1.00 83.00 135 ARG A N 1
ATOM 1095 C CA . ARG A 1 135 ? 8.459 3.954 -18.221 1.00 83.00 135 ARG A CA 1
ATOM 1096 C C . ARG A 1 135 ? 8.914 4.241 -19.653 1.00 83.00 135 ARG A C 1
ATOM 1098 O O . ARG A 1 135 ? 8.109 4.731 -20.449 1.00 83.00 135 ARG A O 1
ATOM 1105 N N . PRO A 1 136 ? 10.177 3.944 -20.004 1.00 80.75 136 PRO A N 1
ATOM 1106 C CA . PRO A 1 136 ? 10.598 3.957 -21.397 1.00 80.75 136 PRO A CA 1
ATOM 1107 C C . PRO A 1 136 ? 9.684 3.051 -22.224 1.00 80.75 136 PRO A C 1
ATOM 1109 O O . PRO A 1 136 ? 9.254 1.988 -21.760 1.00 80.75 136 PRO A O 1
ATOM 1112 N N . MET A 1 137 ? 9.348 3.485 -23.432 1.00 77.25 137 MET A N 1
ATOM 1113 C CA . MET A 1 137 ? 8.692 2.610 -24.389 1.00 77.25 137 MET A CA 1
ATOM 1114 C C . MET A 1 137 ? 9.678 1.502 -24.761 1.00 77.25 137 MET A C 1
ATOM 1116 O O . MET A 1 137 ? 10.795 1.787 -25.194 1.00 77.25 137 MET A O 1
ATOM 1120 N N . GLU A 1 138 ? 9.294 0.246 -24.540 1.00 70.81 138 GLU A N 1
ATOM 1121 C CA . GLU A 1 138 ? 10.056 -0.885 -25.065 1.00 70.81 138 GLU A CA 1
ATOM 1122 C C . GLU A 1 138 ? 9.938 -0.819 -26.585 1.00 70.81 138 GLU A C 1
ATOM 1124 O O . GLU A 1 138 ? 8.839 -0.920 -27.133 1.00 70.81 138 GLU A O 1
ATOM 1129 N N . MET A 1 139 ? 11.052 -0.555 -27.267 1.00 68.69 139 MET A N 1
ATOM 1130 C CA . MET A 1 139 ? 11.061 -0.657 -28.720 1.00 68.69 139 MET A CA 1
ATOM 1131 C C . MET A 1 139 ? 11.028 -2.142 -29.087 1.00 68.69 139 MET A C 1
ATOM 1133 O O . MET A 1 139 ? 11.745 -2.920 -28.449 1.00 68.69 139 MET A O 1
ATOM 1137 N N . PRO A 1 140 ? 10.241 -2.548 -30.100 1.00 72.00 140 PRO A N 1
ATOM 1138 C CA . PRO A 1 140 ? 10.339 -3.896 -30.638 1.00 72.00 140 PRO A CA 1
ATOM 1139 C C . PRO A 1 140 ? 11.800 -4.157 -30.994 1.00 72.00 140 PRO A C 1
ATOM 1141 O O . PRO A 1 140 ? 12.419 -3.317 -31.654 1.00 72.00 140 PRO A O 1
ATOM 1144 N N . VAL A 1 141 ? 12.364 -5.281 -30.545 1.00 72.75 141 VAL A N 1
ATOM 1145 C CA . VAL A 1 141 ? 13.698 -5.681 -31.002 1.00 72.75 141 VAL A CA 1
ATOM 1146 C C . VAL A 1 141 ? 13.598 -5.850 -32.521 1.00 72.75 141 VAL A C 1
ATOM 1148 O O . VAL A 1 141 ? 12.766 -6.640 -32.973 1.00 72.75 141 VAL A O 1
ATOM 1151 N N . PRO A 1 142 ? 14.372 -5.096 -33.323 1.00 81.56 142 PRO A N 1
ATOM 1152 C CA . PRO A 1 142 ? 14.355 -5.242 -34.770 1.00 81.56 142 PRO A CA 1
ATOM 1153 C C . PRO A 1 142 ? 14.593 -6.708 -35.158 1.00 81.56 142 PRO A C 1
ATOM 1155 O O . PRO A 1 142 ? 15.518 -7.312 -34.607 1.00 81.56 142 PRO A O 1
ATOM 1158 N N . PRO A 1 143 ? 13.828 -7.280 -36.108 1.00 80.12 143 PRO A N 1
ATOM 1159 C CA . PRO A 1 143 ? 14.032 -8.658 -36.557 1.00 80.12 143 PRO A CA 1
ATOM 1160 C C . PRO A 1 143 ? 15.483 -8.938 -36.963 1.00 80.12 143 PRO A C 1
ATOM 1162 O O . PRO A 1 143 ? 16.032 -9.970 -36.600 1.00 80.12 143 PRO A O 1
ATOM 1165 N N . SER A 1 144 ? 16.149 -7.958 -37.582 1.00 82.12 144 SER A N 1
ATOM 1166 C CA . SER A 1 144 ? 17.563 -8.036 -37.962 1.00 82.12 144 SER A CA 1
ATOM 1167 C C . SER A 1 144 ? 18.520 -8.235 -36.784 1.00 82.12 144 SER A C 1
ATOM 1169 O O . SER A 1 144 ? 19.543 -8.896 -36.933 1.00 82.12 144 SER A O 1
ATOM 1171 N N . LEU A 1 145 ? 18.210 -7.685 -35.605 1.00 77.81 145 LEU A N 1
ATOM 1172 C CA . LEU A 1 145 ? 19.000 -7.936 -34.402 1.00 77.81 145 LEU A CA 1
ATOM 1173 C C . LEU A 1 145 ? 18.751 -9.352 -33.887 1.00 77.81 145 LEU A C 1
ATOM 1175 O O . LEU A 1 145 ? 19.710 -10.026 -33.535 1.00 77.81 145 LEU A O 1
ATOM 1179 N N . VAL A 1 146 ? 17.501 -9.822 -33.879 1.00 80.06 146 VAL A N 1
ATOM 1180 C CA . VAL A 1 146 ? 17.176 -11.204 -33.480 1.00 80.06 146 VAL A CA 1
ATOM 1181 C C . VAL A 1 146 ? 17.889 -12.212 -34.385 1.00 80.06 146 VAL A C 1
ATOM 1183 O O . VAL A 1 146 ? 18.536 -13.127 -33.885 1.00 80.06 146 VAL A O 1
ATOM 1186 N N . GLU A 1 147 ? 17.841 -12.004 -35.699 1.00 80.69 147 GLU A N 1
ATOM 1187 C CA . GLU A 1 147 ? 18.544 -12.826 -36.689 1.00 80.69 147 GLU A CA 1
ATOM 1188 C C . GLU A 1 147 ? 20.064 -12.786 -36.488 1.00 80.69 147 GLU A C 1
ATOM 1190 O O . GLU A 1 147 ? 20.710 -13.832 -36.498 1.00 80.69 147 GLU A O 1
ATOM 1195 N N . ALA A 1 148 ? 20.641 -11.608 -36.219 1.00 80.25 148 ALA A N 1
ATOM 1196 C CA . ALA A 1 148 ? 22.064 -11.484 -35.911 1.00 80.25 148 ALA A CA 1
ATOM 1197 C C . ALA A 1 148 ? 22.455 -12.249 -34.632 1.00 80.25 148 ALA A C 1
ATOM 1199 O O . ALA A 1 148 ? 23.465 -12.952 -34.629 1.00 80.25 148 ALA A O 1
ATOM 1200 N N . TRP A 1 149 ? 21.650 -12.172 -33.567 1.00 73.94 149 TRP A N 1
ATOM 1201 C CA . TRP A 1 149 ? 21.879 -12.923 -32.326 1.00 73.94 149 TRP A CA 1
ATOM 1202 C C . TRP A 1 149 ? 21.803 -14.438 -32.538 1.00 73.94 149 TRP A C 1
ATOM 1204 O O . TRP A 1 149 ? 22.662 -15.158 -32.037 1.00 73.94 149 TRP A O 1
ATOM 1214 N N . LEU A 1 150 ? 20.822 -14.923 -33.304 1.00 77.12 150 LEU A N 1
ATOM 1215 C CA . LEU A 1 150 ? 20.720 -16.344 -33.654 1.00 77.12 150 LEU A CA 1
ATOM 1216 C C . LEU A 1 150 ? 21.922 -16.795 -34.492 1.00 77.12 150 LEU A C 1
ATOM 1218 O O . LEU A 1 150 ? 22.539 -17.804 -34.175 1.00 77.12 150 LEU A O 1
ATOM 1222 N N . SER A 1 151 ? 22.337 -15.992 -35.476 1.00 76.75 151 SER A N 1
ATOM 1223 C CA . SER A 1 151 ? 23.511 -16.304 -36.300 1.00 76.75 151 SER A CA 1
ATOM 1224 C C . SER A 1 151 ? 24.823 -16.348 -35.508 1.00 76.75 151 SER A C 1
ATOM 1226 O O . SER A 1 151 ? 25.748 -17.050 -35.902 1.00 76.75 151 SER A O 1
ATOM 1228 N N . LEU A 1 152 ? 24.917 -15.607 -34.395 1.00 74.00 152 LEU A N 1
ATOM 1229 C CA . LEU A 1 152 ? 26.055 -15.677 -33.476 1.00 74.00 152 LEU A CA 1
ATOM 1230 C C . LEU A 1 152 ? 26.039 -16.965 -32.649 1.00 74.00 152 LEU A C 1
ATOM 1232 O O . LEU A 1 152 ? 27.100 -17.538 -32.427 1.00 74.00 152 LEU A O 1
ATOM 1236 N N . LEU A 1 153 ? 24.861 -17.419 -32.211 1.00 69.38 153 LEU A N 1
ATOM 1237 C CA . LEU A 1 153 ? 24.713 -18.686 -31.487 1.00 69.38 153 LEU A CA 1
ATOM 1238 C C . LEU A 1 153 ? 25.013 -19.896 -32.380 1.00 69.38 153 LEU A C 1
ATOM 1240 O O . LEU A 1 153 ? 25.590 -20.863 -31.898 1.00 69.38 153 LEU A O 1
ATOM 1244 N N . ASP A 1 154 ? 24.682 -19.808 -33.669 1.00 70.75 154 ASP A N 1
ATOM 1245 C CA . ASP A 1 154 ? 24.986 -20.836 -34.673 1.00 70.75 154 ASP A CA 1
ATOM 1246 C C . ASP A 1 154 ? 26.446 -20.784 -35.170 1.00 70.75 154 ASP A C 1
ATOM 1248 O O . ASP A 1 154 ? 26.860 -21.598 -35.999 1.00 70.75 154 ASP A O 1
ATOM 1252 N N . ASN A 1 155 ? 27.242 -19.809 -34.712 1.00 68.81 155 ASN A N 1
ATOM 1253 C CA . ASN A 1 155 ? 28.624 -19.633 -35.140 1.00 68.81 155 ASN A CA 1
ATOM 1254 C C . ASN A 1 155 ? 29.610 -20.113 -34.070 1.00 68.81 155 ASN A C 1
ATOM 1256 O O . ASN A 1 155 ? 30.118 -19.340 -33.253 1.00 68.81 155 ASN A O 1
ATOM 1260 N N . ASP A 1 156 ? 29.968 -21.391 -34.169 1.00 63.84 156 ASP A N 1
ATOM 1261 C CA . ASP A 1 156 ? 30.917 -22.096 -33.296 1.00 63.84 156 ASP A CA 1
ATOM 1262 C C . ASP A 1 156 ? 32.304 -21.428 -33.192 1.00 63.84 156 AS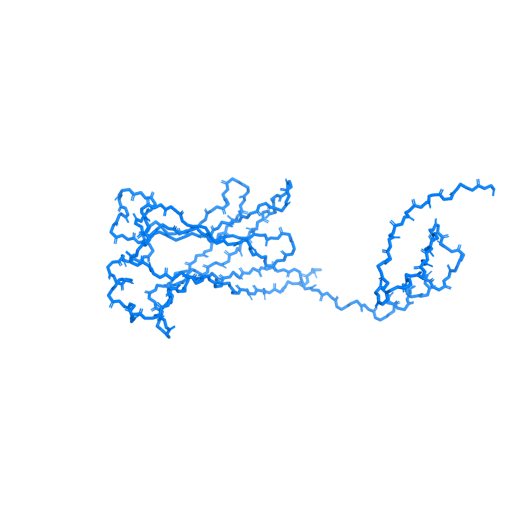P A C 1
ATOM 1264 O O . ASP A 1 156 ? 33.095 -21.761 -32.311 1.00 63.84 156 ASP A O 1
ATOM 1268 N N . LYS A 1 157 ? 32.630 -20.478 -34.082 1.00 63.25 157 LYS A N 1
ATOM 1269 C CA . LYS A 1 157 ? 33.928 -19.782 -34.107 1.00 63.25 157 LYS A CA 1
ATOM 1270 C C . LYS A 1 157 ? 34.035 -18.624 -33.116 1.00 63.25 157 LYS A C 1
ATOM 1272 O O . LYS A 1 157 ? 35.136 -18.110 -32.930 1.00 63.25 157 LYS A O 1
ATOM 1277 N N . VAL A 1 158 ? 32.922 -18.177 -32.531 1.00 60.69 158 VAL A N 1
ATOM 1278 C CA . VAL A 1 158 ? 32.877 -17.009 -31.623 1.00 60.69 158 VAL A CA 1
ATOM 1279 C C . VAL A 1 158 ? 32.542 -17.417 -30.182 1.00 60.69 158 VAL A C 1
ATOM 1281 O O . VAL A 1 158 ? 32.550 -16.586 -29.279 1.00 60.69 158 VAL A O 1
ATOM 1284 N N . SER A 1 159 ? 32.274 -18.702 -29.951 1.00 61.34 159 SER A N 1
ATOM 1285 C CA . SER A 1 159 ? 31.905 -19.243 -28.647 1.00 61.34 159 SER A CA 1
ATOM 1286 C C . SER A 1 159 ? 33.130 -19.453 -27.748 1.00 61.34 159 SER A C 1
ATOM 1288 O O . SER A 1 159 ? 33.982 -20.292 -28.033 1.00 61.34 159 SER A O 1
ATOM 1290 N N . ASP A 1 160 ? 33.193 -18.744 -26.622 1.00 67.62 160 ASP A N 1
ATOM 1291 C CA . ASP A 1 160 ? 34.171 -18.934 -25.540 1.00 67.62 160 ASP A CA 1
ATOM 1292 C C . ASP A 1 160 ? 33.641 -19.826 -24.395 1.00 67.62 160 ASP A C 1
ATOM 1294 O O . ASP A 1 160 ? 34.351 -20.089 -23.418 1.00 67.62 160 ASP A O 1
ATOM 1298 N N . VAL A 1 161 ? 32.403 -20.321 -24.517 1.00 59.12 161 VAL A N 1
ATOM 1299 C CA . VAL A 1 161 ? 31.702 -21.114 -23.497 1.00 59.12 161 VAL A CA 1
ATOM 1300 C C . VAL A 1 161 ? 31.152 -22.407 -24.100 1.00 59.12 161 VAL A C 1
ATOM 1302 O O . VAL A 1 161 ? 30.463 -22.393 -25.110 1.00 59.12 161 VAL A O 1
ATOM 1305 N N . VAL A 1 162 ? 31.397 -23.545 -23.446 1.00 65.00 162 VAL A N 1
ATOM 1306 C CA . VAL A 1 162 ? 30.843 -24.848 -23.853 1.00 65.00 162 VAL A CA 1
ATOM 1307 C C . VAL A 1 162 ? 29.662 -25.214 -22.954 1.00 65.00 162 VAL A C 1
ATOM 1309 O O . VAL A 1 162 ? 29.818 -25.336 -21.739 1.00 65.00 162 VAL A O 1
ATOM 1312 N N . PHE A 1 163 ? 28.487 -25.444 -23.544 1.00 60.34 163 PHE A N 1
ATOM 1313 C CA . PHE A 1 163 ? 27.313 -25.947 -22.826 1.00 60.34 163 PHE A CA 1
ATOM 1314 C C . PHE A 1 163 ? 27.289 -27.480 -22.857 1.00 60.34 163 PHE A C 1
ATOM 1316 O O . PHE A 1 163 ? 27.041 -28.084 -23.897 1.00 60.34 163 PHE A O 1
ATOM 1323 N N . GLN A 1 164 ? 27.519 -28.131 -21.715 1.00 59.25 164 GLN A N 1
ATOM 1324 C CA . GLN A 1 164 ? 27.385 -29.587 -21.602 1.00 59.25 164 GLN A CA 1
ATOM 1325 C C . GLN A 1 164 ? 25.987 -29.977 -21.117 1.00 59.25 164 GLN A C 1
ATOM 1327 O O . GLN A 1 164 ? 25.672 -29.900 -19.928 1.00 59.25 164 GLN A O 1
ATOM 1332 N N . LEU A 1 165 ? 25.151 -30.447 -22.041 1.00 56.16 165 LEU A N 1
ATOM 1333 C CA . LEU A 1 165 ? 23.834 -30.991 -21.720 1.00 56.16 165 LEU A CA 1
ATOM 1334 C C . LEU A 1 165 ? 23.972 -32.449 -21.266 1.00 56.16 165 LEU A C 1
ATOM 1336 O O . LEU A 1 165 ? 24.303 -33.327 -22.058 1.00 56.16 165 LEU A O 1
ATOM 1340 N N . HIS A 1 166 ? 23.701 -32.713 -19.989 1.00 53.84 166 HIS A N 1
ATOM 1341 C CA . HIS A 1 166 ? 23.665 -34.072 -19.455 1.00 53.84 166 HIS A CA 1
ATOM 1342 C C . HIS A 1 166 ? 22.229 -34.613 -19.514 1.00 53.84 166 HIS A C 1
ATOM 1344 O O . HIS A 1 166 ? 21.330 -34.004 -18.924 1.00 53.84 166 HIS A O 1
ATOM 1350 N N . PRO A 1 167 ? 21.971 -35.744 -20.197 1.00 50.38 167 PRO A N 1
ATOM 1351 C CA . PRO A 1 167 ? 20.646 -36.346 -20.205 1.00 50.38 167 PRO A CA 1
ATOM 1352 C C . PRO A 1 167 ? 20.299 -36.869 -18.805 1.00 50.38 167 PRO A C 1
ATOM 1354 O O . PRO A 1 167 ? 20.926 -37.791 -18.286 1.00 50.38 167 PRO A O 1
ATOM 1357 N N . CYS A 1 168 ? 19.279 -36.276 -18.182 1.00 45.47 168 CYS A N 1
ATOM 1358 C CA . CYS A 1 168 ? 18.712 -36.767 -16.930 1.00 45.47 168 CYS A CA 1
ATOM 1359 C C . CYS A 1 168 ? 17.776 -37.947 -17.231 1.00 45.47 168 CYS A C 1
ATOM 1361 O O . CYS A 1 168 ? 16.770 -37.786 -17.920 1.00 45.47 168 CYS A O 1
ATOM 1363 N N . SER A 1 169 ? 18.072 -39.136 -16.700 1.00 50.81 169 SER A N 1
ATOM 1364 C CA . SER A 1 169 ? 17.323 -40.383 -16.946 1.00 50.81 169 SER A CA 1
ATOM 1365 C C . SER A 1 169 ? 15.936 -40.452 -16.283 1.00 50.81 169 SER A C 1
ATOM 1367 O O . SER A 1 169 ? 15.319 -41.516 -16.240 1.00 50.81 169 SER A O 1
ATOM 1369 N N . LYS A 1 170 ? 15.402 -39.330 -15.787 1.00 52.19 170 LYS A N 1
ATOM 1370 C CA . LYS A 1 170 ? 14.042 -39.236 -15.244 1.00 52.19 170 LYS A CA 1
ATOM 1371 C C . LYS A 1 170 ? 13.367 -37.934 -15.669 1.00 52.19 170 LYS A C 1
ATOM 1373 O O . LYS A 1 170 ? 13.423 -36.956 -14.939 1.00 52.19 170 LYS A O 1
ATOM 1378 N N . G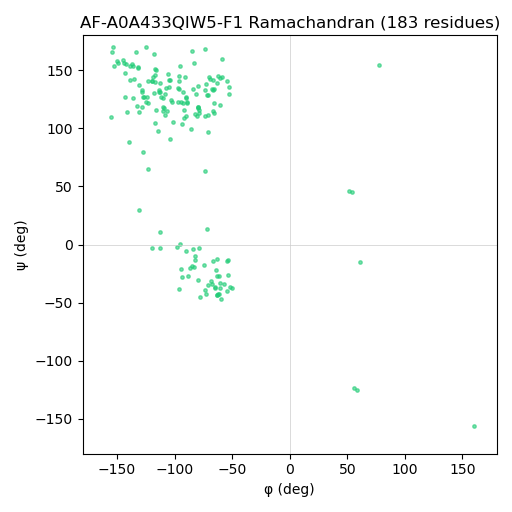LY A 1 171 ? 12.709 -37.947 -16.829 1.00 45.91 171 GLY A N 1
ATOM 1379 C CA . GLY A 1 171 ? 11.502 -37.165 -17.163 1.00 45.91 171 GLY A CA 1
ATOM 1380 C C . GLY A 1 171 ? 11.523 -35.628 -17.136 1.00 45.91 171 GLY A C 1
ATOM 1381 O O . GLY A 1 171 ? 10.628 -35.029 -17.716 1.00 45.91 171 GLY A O 1
ATOM 1382 N N . LEU A 1 172 ? 12.505 -34.968 -16.532 1.00 39.19 172 LEU A N 1
ATOM 1383 C CA . LEU A 1 172 ? 12.686 -33.522 -16.562 1.00 39.19 172 LEU A CA 1
ATOM 1384 C C . LEU A 1 172 ? 14.186 -33.245 -16.668 1.00 39.19 172 LEU A C 1
ATOM 1386 O O . LEU A 1 172 ? 14.957 -33.542 -15.753 1.00 39.19 172 LEU A O 1
ATOM 1390 N N . ALA A 1 173 ? 14.607 -32.680 -17.796 1.00 36.62 173 ALA A N 1
ATOM 1391 C CA . ALA A 1 173 ? 15.958 -32.166 -17.948 1.00 36.62 173 ALA A CA 1
ATOM 1392 C C . ALA A 1 173 ? 16.100 -30.903 -17.087 1.00 36.62 173 ALA A C 1
ATOM 1394 O O . ALA A 1 173 ? 15.716 -29.809 -17.491 1.00 36.62 173 ALA A O 1
ATOM 1395 N N . VAL A 1 174 ? 16.638 -31.059 -15.879 1.00 38.62 174 VAL A N 1
ATOM 1396 C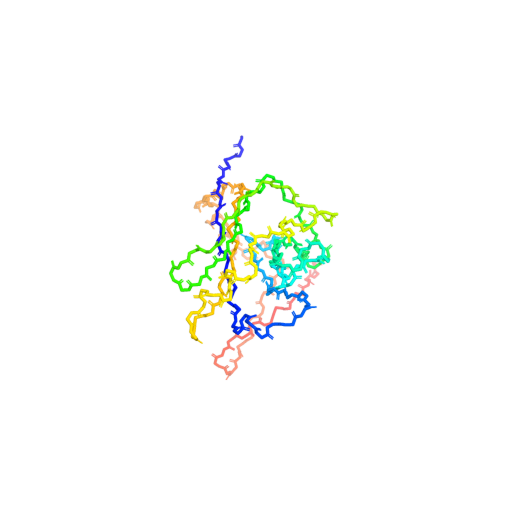 CA . VAL A 1 174 ? 17.202 -29.941 -15.120 1.00 38.62 174 VAL A CA 1
ATOM 1397 C C . VAL A 1 174 ? 18.644 -29.801 -15.593 1.00 38.62 174 VAL A C 1
ATOM 1399 O O . VAL A 1 174 ? 19.511 -30.583 -15.212 1.00 38.62 174 VAL A O 1
ATOM 1402 N N . GLY A 1 175 ? 18.884 -28.855 -16.500 1.00 37.41 175 GLY A N 1
ATOM 1403 C CA . GLY A 1 175 ? 20.234 -28.507 -16.930 1.00 37.41 175 GLY A CA 1
ATOM 1404 C C . GLY A 1 175 ? 20.936 -27.720 -15.829 1.00 37.41 175 GLY A C 1
ATOM 1405 O O . GLY A 1 175 ? 20.567 -26.582 -15.550 1.00 37.41 175 GLY A O 1
ATOM 1406 N N . THR A 1 176 ? 21.942 -28.313 -15.193 1.00 35.38 176 THR A N 1
ATOM 1407 C CA . THR A 1 176 ? 22.840 -27.584 -14.291 1.00 35.38 176 THR A CA 1
ATOM 1408 C C . THR A 1 176 ? 23.869 -26.835 -15.134 1.00 35.38 176 THR A C 1
ATOM 1410 O O . THR A 1 176 ? 24.643 -27.454 -15.860 1.00 35.38 176 THR A O 1
ATOM 1413 N N . LEU A 1 177 ? 23.883 -25.504 -15.044 1.00 35.84 177 LEU A N 1
ATOM 1414 C CA . LEU A 1 177 ? 24.864 -24.667 -15.733 1.00 35.84 177 LEU A CA 1
ATOM 1415 C C . LEU A 1 177 ? 26.181 -24.662 -14.937 1.00 35.84 177 LEU A C 1
ATOM 1417 O O . LEU A 1 177 ? 26.243 -24.086 -13.851 1.00 35.84 177 LEU A O 1
ATOM 1421 N N . GLN A 1 178 ? 27.236 -25.288 -15.461 1.00 35.72 178 GLN A N 1
ATOM 1422 C CA . GLN A 1 178 ? 28.599 -25.114 -14.950 1.00 35.72 178 GLN A CA 1
ATOM 1423 C C . GLN A 1 178 ? 29.431 -24.340 -15.975 1.00 35.72 178 GLN A C 1
ATOM 1425 O O . GLN A 1 178 ? 29.662 -24.806 -17.087 1.00 35.72 178 GLN A O 1
ATOM 1430 N N . LEU A 1 179 ? 29.862 -23.136 -15.593 1.00 34.91 179 LEU A N 1
ATOM 1431 C CA . LEU A 1 179 ? 30.776 -22.299 -16.368 1.00 34.91 179 LEU A CA 1
ATOM 1432 C C . LEU A 1 179 ? 32.210 -22.803 -16.181 1.00 34.91 179 LEU A C 1
ATOM 1434 O O . LEU A 1 179 ? 32.760 -22.703 -15.085 1.00 34.91 179 LEU A O 1
ATOM 1438 N N . PHE A 1 180 ? 32.833 -23.278 -17.257 1.00 37.88 180 PHE A N 1
ATOM 1439 C CA . PHE A 1 180 ? 34.273 -23.515 -17.311 1.00 37.88 180 PHE A CA 1
ATOM 1440 C C . PHE A 1 180 ? 34.915 -22.492 -18.249 1.00 37.88 180 PHE A C 1
ATOM 1442 O O . PHE A 1 180 ? 34.503 -22.354 -19.396 1.00 37.88 180 PHE A O 1
ATOM 1449 N N . ARG A 1 181 ? 35.930 -21.769 -17.760 1.00 33.84 181 ARG A N 1
ATOM 1450 C CA . ARG A 1 181 ? 36.800 -20.942 -18.606 1.00 33.84 181 ARG A CA 1
ATOM 1451 C C . ARG A 1 181 ? 37.818 -21.856 -19.285 1.00 33.84 181 ARG A C 1
ATOM 1453 O O . ARG A 1 181 ? 38.664 -22.423 -18.597 1.00 33.84 181 ARG A O 1
ATOM 1460 N N . GLY A 1 182 ? 37.744 -21.993 -20.606 1.00 35.81 182 GLY A N 1
ATOM 1461 C CA . GLY A 1 182 ? 38.803 -22.625 -21.392 1.00 35.81 182 GLY A CA 1
ATOM 1462 C C . GLY A 1 182 ? 40.035 -21.720 -21.455 1.00 35.81 182 GLY A C 1
ATOM 1463 O O . GLY A 1 182 ? 39.919 -20.535 -21.759 1.00 35.81 182 GLY A O 1
ATOM 1464 N N . ALA A 1 183 ? 41.210 -22.260 -21.131 1.00 35.06 183 ALA A N 1
ATOM 1465 C CA . ALA A 1 183 ? 42.489 -21.594 -21.360 1.00 35.06 183 ALA A CA 1
ATOM 1466 C C . ALA A 1 183 ? 42.903 -21.790 -22.827 1.00 35.06 183 ALA A C 1
ATOM 1468 O O . ALA A 1 183 ? 42.893 -22.918 -23.317 1.00 35.06 183 ALA A O 1
ATOM 1469 N N . PHE A 1 184 ? 43.256 -20.702 -23.513 1.00 35.06 184 PHE A N 1
ATOM 1470 C CA . PHE A 1 184 ? 43.825 -20.744 -24.861 1.00 35.06 184 PHE A CA 1
ATOM 1471 C C . PHE A 1 184 ? 45.230 -21.376 -24.827 1.00 35.06 184 PHE A C 1
ATOM 1473 O O . PHE A 1 184 ? 46.045 -21.003 -23.979 1.00 35.06 184 PHE A O 1
ATOM 1480 N N . GLN A 1 185 ? 45.506 -22.299 -25.754 1.00 33.72 185 GLN A N 1
ATOM 1481 C CA . GLN A 1 185 ? 46.854 -22.599 -26.255 1.00 33.72 185 GLN A CA 1
ATOM 1482 C C . GLN A 1 185 ? 46.977 -22.049 -27.671 1.00 33.72 185 GLN A C 1
ATOM 1484 O O . GLN A 1 185 ? 45.985 -22.179 -28.424 1.00 33.72 185 GLN A O 1
#

Sequence (185 aa):
MMAIQIASNVFEWKLKDFSKLEKKPYRSDTFGTTEKHLWGLLFYPYGEKAESETSVSYFIEGKANGNFFWSREKVEVRLFIKCGTSTIGDNKFNCTFTKKESGRGYRQFSQRAELISKPNVDEALVLGAQITYQRPMEMPVPPSLVEAWLSLLDNDKVSDVVFQLHPCSKGLAVGTLQLFRGAFQ

Secondary structure (DSSP, 8-state):
---EEEEEEEEEEEES-GGG--SS-EEPPPEEEETTEEEEEEEETT-SSGGGTTEEEEEEEEE-BTTB---EEEEEEEEEEEETTEEEEEEEEEEEE-SS--EEEEEEEEEHHHHHHS--TT--EEEEEEEEEEEE--PPPPHHHHHHHHHHHT-TTS----------SSS----------PPP-

Organism: NCBI:txid994334

Nearest PDB structures (foldseek):
  3hql-assembly1_A  TM=8.441E-01  e=1.693E-08  Homo sapiens
  6i7a-assembly1_A  TM=7.787E-01  e=1.605E-08  Homo sapiens
  3hsv-assembly1_B  TM=8.246E-01  e=2.009E-07  Homo sapiens
  3ivq-assembly1_A  TM=8.443E-01  e=3.630E-07  Homo sapiens
  7kpk-assembly1_A  TM=7.669E-01  e=4.266E-07  Homo sapiens

Mean predicted aligned error: 12.42 Å

InterPro domains:
  IPR002083 MATH/TRAF domain [PF22486] (11-129)
  IPR002083 MATH/TRAF domain [PS50144] (8-131)
  IPR002083 MATH/TRAF domain [cd00121] (11-132)
  IPR008974 TRAF-like [G3DSA:2.60.210.10] (3-139)

Radius of gyration: 24.28 Å; Cα contacts (8 Å, |Δi|>4): 331; chains: 1; bounding box: 69×53×57 Å

pLDDT: mean 81.39, std 18.13, range [33.72, 98.38]

Foldseek 3Di:
DFDKDKDKDKDKDWAPPLVPDDQDKDKDDWDDPDLQWIKIKIKGLQFPDPVQRQAIWIKMFTDGDPPDGDKAAFKKKWKWKDWDPDTQFIDIDTDIDDPVRGMDTGRHGGGSVSVVVPHDPGTTMMIMMMIMGMDGDDDPDPVVVVVVVVVCVVDPVNDQFDQDQDDDPDDDRPRDDDTDGDDDD